Protein 6K2F (pdb70)

Organism: NCBI:txid885318

Secondary structure (DSSP, 8-state):
--EE-HHHHHHHHHHHHH---SEEEEEEETTEEEEEEEE---S-HHHHHGGGGGT-BTTB-EEEEEEEEEEETTTTEEEEEEEEE--TTS-HHHHHHHHHHTHHHHHHH-TTSEEEEEEESSGGGSHHHHHHHHHHH-/--EE-HHHHHHHHHHHHH---SEEEEEEETTEEEEEEEE---S-HHHHHGGGGGT-BTTB-EEEEEEEEEEEGGGTEEEEEEEEE--TTS-HHHHHHHHHHTTHHHHHH-TTSEEEEEEESSGGGSHHHHHHHHHHH-

Radius of gyration: 20.57 Å; Cα contacts (8 Å, |Δi|>4): 536; chains: 2; bounding box: 47×54×44 Å

InterPro domains:
  IPR002108 Actin-depolymerising factor homology domain [PF00241] (6-130)
  IPR002108 Actin-depolymerising factor homology domain [PF00241] (185-322)
  IPR002108 Actin-depolymerising factor homology domain [PS51263] (4-141)
  IPR002108 Actin-depolymerising factor homology domain [PS51263] (182-322)
  IPR002108 Actin-depolymerising factor homology domain [SM00102] (8-141)
  IPR002108 Actin-depolymerising factor homology domain [SM00102] (189-322)
  IPR028458 Twinfilin [PTHR13759] (1-337)
  IPR029006 ADF-H/Gelsolin-like domain superfamily [G3DSA:3.40.20.10] (1-143)
  IPR029006 ADF-H/Gelsolin-like domain superfamily [G3DSA:3.40.20.10] (181-331)

Nearest PDB structures (foldseek):
  6k2f-assembly1_B  TM=1.000E+00  e=8.976E-29  Entamoeba histolytica HM-1:IMSS
  2vac-assembly1_A  TM=9.321E-01  e=5.479E-14  Homo sapiens
  7ccc-assembly1_B  TM=9.276E-01  e=1.314E-12  Homo sapiens
  1m4j-assembly2_B  TM=9.183E-01  e=1.154E-12  Mus musculus
  5hvk-assembly2_D  TM=7.496E-01  e=1.398E-06  Homo sapiens

Structure (mmCIF, N/CA/C/O backbone):
data_6K2F
#
_entry.id   6K2F
#
_cell.length_a   34.710
_cell.length_b   86.544
_cell.length_c   88.060
_cell.angle_alpha   90.00
_cell.angle_beta   90.00
_cell.angle_gamma   90.00
#
_symmetry.space_group_name_H-M   'P 21 21 21'
#
loop_
_entity.id
_entity.type
_entity.pdbx_description
1 polymer 'Actin binding protein family protein'
2 water water
#
loop_
_atom_site.group_PDB
_atom_site.id
_atom_site.type_symbol
_atom_site.label_atom_id
_atom_site.label_alt_id
_atom_site.label_comp_id
_atom_site.label_asym_id
_atom_site.label_entity_id
_atom_site.label_seq_id
_atom_site.pdbx_PDB_ins_code
_atom_site.Cartn_x
_atom_site.Cartn_y
_atom_site.Cartn_z
_atom_site.occupancy
_atom_site.B_iso_or_equiv
_atom_site.auth_seq_id
_atom_site.auth_comp_id
_atom_site.auth_asym_id
_atom_site.auth_atom_id
_atom_site.pdbx_PDB_model_num
ATOM 1 N N . ALA A 1 1 ? -10.299 12.097 14.743 1.00 56.20 2 ALA A N 1
ATOM 2 C CA . ALA A 1 1 ? -9.357 12.976 15.492 1.00 49.72 2 ALA A CA 1
ATOM 3 C C . ALA A 1 1 ? -9.430 14.403 14.932 1.00 44.65 2 ALA A C 1
ATOM 4 O O . ALA A 1 1 ? -10.100 14.622 13.894 1.00 40.94 2 ALA A O 1
ATOM 6 N N . ILE A 1 2 ? -8.787 15.348 15.611 1.00 29.92 3 ILE A N 1
ATOM 7 C CA . ILE A 1 2 ? -8.676 16.756 15.145 1.00 25.62 3 ILE A CA 1
ATOM 8 C C . ILE A 1 2 ? -7.620 16.760 14.037 1.00 28.07 3 ILE A C 1
ATOM 9 O O . ILE A 1 2 ? -6.526 16.226 14.264 1.00 28.55 3 ILE A O 1
ATOM 14 N N . GLU A 1 3 ? -7.931 17.373 12.900 1.00 28.93 4 GLU A N 1
ATOM 15 C CA . GLU A 1 3 ? -6.987 17.501 11.763 1.00 22.07 4 GLU A CA 1
ATOM 16 C C . GLU A 1 3 ? -6.594 18.965 11.601 1.00 20.74 4 GLU A C 1
ATOM 17 O O . GLU A 1 3 ? -7.347 19.829 12.007 1.00 21.30 4 GLU A O 1
ATOM 23 N N . LEU A 1 4 ? -5.433 19.234 11.021 1.00 17.18 5 LEU A N 1
ATOM 24 C CA . LEU A 1 4 ? -5.074 20.617 10.621 1.00 16.81 5 LEU A CA 1
ATOM 25 C C . LEU A 1 4 ? -6.069 21.094 9.567 1.00 17.46 5 LEU A C 1
ATOM 26 O O . LEU A 1 4 ? -6.425 20.316 8.648 1.00 20.12 5 LEU A O 1
ATOM 31 N N . SER A 1 5 ? -6.464 22.358 9.657 1.00 19.48 6 SER A N 1
ATOM 32 C CA . SER A 1 5 ? -7.337 22.976 8.638 1.00 21.78 6 SER A CA 1
ATOM 33 C C . SER A 1 5 ? -6.549 23.076 7.336 1.00 20.65 6 SER A C 1
ATOM 34 O O . SER A 1 5 ? -5.326 23.196 7.374 1.00 19.52 6 SER A O 1
ATOM 37 N N . THR A 1 6 ? -7.250 23.057 6.214 1.00 21.87 7 THR A N 1
ATOM 38 C CA . THR A 1 6 ? -6.633 23.306 4.891 1.00 22.77 7 THR A CA 1
ATOM 39 C C . THR A 1 6 ? -5.917 24.660 4.912 1.00 20.91 7 THR A C 1
ATOM 40 O O . THR A 1 6 ? -4.787 24.737 4.389 1.00 21.88 7 THR A O 1
ATOM 44 N N . ASP A 1 7 ? -6.543 25.694 5.484 1.00 23.06 8 ASP A N 1
ATOM 45 C CA . ASP A 1 7 ? -5.938 27.050 5.494 1.00 25.12 8 ASP A CA 1
ATOM 46 C C . ASP A 1 7 ? -4.616 26.994 6.253 1.00 21.92 8 ASP A C 1
ATOM 47 O O . ASP A 1 7 ? -3.659 27.615 5.804 1.00 21.75 8 ASP A O 1
ATOM 52 N N . LEU A 1 8 ? -4.576 26.294 7.393 1.00 18.39 9 LEU A N 1
ATOM 53 C CA . LEU A 1 8 ? -3.337 26.214 8.210 1.00 16.28 9 LEU A CA 1
ATOM 54 C C . LEU A 1 8 ? -2.267 25.490 7.400 1.00 16.72 9 LEU A C 1
ATOM 55 O O . LEU A 1 8 ? -1.132 25.957 7.378 1.00 16.69 9 LEU A O 1
ATOM 60 N N . ILE A 1 9 ? -2.599 24.368 6.777 1.00 15.59 10 ILE A N 1
ATOM 61 C CA . ILE A 1 9 ? -1.592 23.620 5.971 1.00 17.26 10 ILE A CA 1
ATOM 62 C C . ILE A 1 9 ? -1.070 24.533 4.861 1.00 19.29 10 ILE A C 1
ATOM 63 O O . ILE A 1 9 ? 0.147 24.577 4.673 1.00 18.39 10 ILE A O 1
ATOM 68 N N . ASN A 1 10 ? -1.952 25.205 4.129 1.00 21.63 11 ASN A N 1
ATOM 69 C CA . ASN A 1 10 ? -1.551 26.111 3.019 1.00 19.31 11 ASN A CA 1
ATOM 70 C C . ASN A 1 10 ? -0.604 27.207 3.536 1.00 20.94 11 ASN A C 1
ATOM 71 O O . ASN A 1 10 ? 0.422 27.468 2.874 1.00 21.19 11 ASN A O 1
ATOM 76 N N . LYS A 1 11 ? -0.968 27.880 4.630 1.00 20.07 12 LYS A N 1
ATOM 77 C CA . LYS A 1 11 ? -0.182 29.025 5.140 1.00 18.83 12 LYS A CA 1
ATOM 78 C C . LYS A 1 11 ? 1.167 28.501 5.630 1.00 18.25 12 LYS A C 1
ATOM 79 O O . LYS A 1 11 ? 2.194 29.155 5.390 1.00 19.62 12 LYS A O 1
ATOM 85 N N . PHE A 1 12 ? 1.179 27.346 6.294 1.00 17.23 13 PHE A N 1
ATOM 86 C CA . PHE A 1 12 ? 2.428 26.700 6.746 1.00 15.22 13 PHE A CA 1
ATOM 87 C C . PHE A 1 12 ? 3.323 26.422 5.548 1.00 17.15 13 PHE A C 1
ATOM 88 O O . PHE A 1 12 ? 4.504 26.812 5.564 1.00 16.91 13 PHE A O 1
ATOM 96 N N . LYS A 1 13 ? 2.791 25.759 4.522 1.00 16.89 14 LYS A N 1
ATOM 97 C CA . LYS A 1 13 ? 3.614 25.395 3.344 1.00 19.25 14 LYS A CA 1
ATOM 98 C C . LYS A 1 13 ? 4.145 26.659 2.676 1.00 17.53 14 LYS A C 1
ATOM 99 O O . LYS A 1 13 ? 5.285 26.631 2.232 1.00 21.33 14 LYS A O 1
ATOM 105 N N . ASP A 1 14 ? 3.329 27.713 2.613 1.00 20.11 15 ASP A N 1
ATOM 106 C CA . ASP A 1 14 ? 3.736 29.007 2.020 1.00 19.50 15 ASP A CA 1
ATOM 107 C C . ASP A 1 14 ? 4.893 29.598 2.832 1.00 18.51 15 ASP A C 1
ATOM 108 O O . ASP A 1 14 ? 5.929 29.951 2.230 1.00 22.25 15 ASP A O 1
ATOM 113 N N . MET A 1 15 ? 4.752 29.683 4.152 1.00 17.01 16 MET A N 1
ATOM 114 C CA . MET A 1 15 ? 5.812 30.256 5.015 1.00 21.13 16 MET A CA 1
ATOM 115 C C . MET A 1 15 ? 7.058 29.368 4.974 1.00 18.17 16 MET A C 1
ATOM 116 O O . MET A 1 15 ? 8.184 29.909 4.915 1.00 19.37 16 MET A O 1
ATOM 121 N N . ASN A 1 16 ? 6.879 28.049 4.916 1.00 18.80 17 ASN A N 1
ATOM 122 C CA . ASN A 1 16 ? 7.990 27.071 4.856 1.00 17.45 17 ASN A CA 1
ATOM 123 C C . ASN A 1 16 ? 8.769 27.261 3.550 1.00 18.62 17 ASN A C 1
ATOM 124 O O . ASN A 1 16 ? 10.004 27.300 3.580 1.00 19.25 17 ASN A O 1
ATOM 129 N N . SER A 1 17 ? 8.081 27.349 2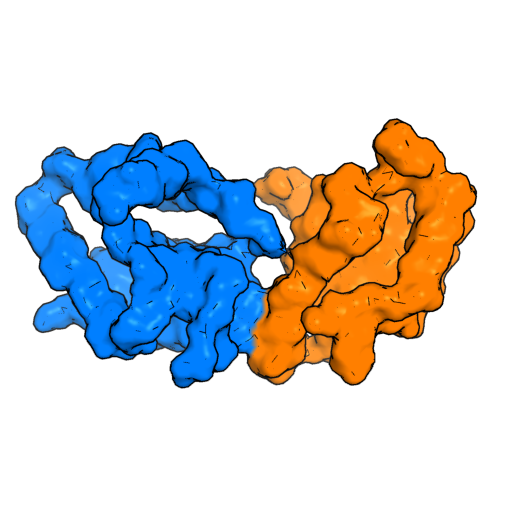.419 1.00 19.29 18 SER A N 1
ATOM 130 C CA . SER A 1 17 ? 8.734 27.403 1.093 1.00 20.89 18 SER A CA 1
ATOM 131 C C . SER A 1 17 ? 9.293 28.805 0.815 1.00 21.44 18 SER A C 1
ATOM 132 O O . SER A 1 17 ? 10.252 28.886 0.028 1.00 23.14 18 SER A O 1
ATOM 135 N N . SER A 1 18 ? 8.680 29.869 1.353 1.00 23.22 19 SER A N 1
ATOM 136 C CA . SER A 1 18 ? 9.016 31.280 1.005 1.00 20.09 19 SER A CA 1
ATOM 137 C C . SER A 1 18 ? 9.912 31.884 2.080 1.00 18.43 19 SER A C 1
ATOM 138 O O . SER A 1 18 ? 10.519 32.915 1.808 1.00 22.34 19 SER A O 1
ATOM 141 N N . GLY A 1 19 ? 9.963 31.284 3.277 1.00 21.53 20 GLY A N 1
ATOM 142 C CA . GLY A 1 19 ? 10.814 31.765 4.379 1.00 19.21 20 GLY A CA 1
ATOM 143 C C . GLY A 1 19 ? 10.421 33.149 4.868 1.00 20.17 20 GLY A C 1
ATOM 144 O O . GLY A 1 19 ? 11.233 33.762 5.565 1.00 21.74 20 GLY A O 1
ATOM 145 N N . ASN A 1 20 ? 9.200 33.623 4.565 1.00 18.70 21 ASN A N 1
ATOM 146 C CA . ASN A 1 20 ? 8.841 35.070 4.581 1.00 25.24 21 ASN A CA 1
ATOM 147 C C . ASN A 1 20 ? 7.947 35.400 5.781 1.00 26.18 21 ASN A C 1
ATOM 148 O O . ASN A 1 20 ? 7.163 36.350 5.715 1.00 28.50 21 ASN A O 1
ATOM 153 N N . GLY A 1 21 ? 8.142 34.697 6.873 1.00 16.71 22 GLY A N 1
ATOM 154 C CA . GLY A 1 21 ? 7.481 34.949 8.165 1.00 15.73 22 GLY A CA 1
ATOM 155 C C . GLY A 1 21 ? 8.174 34.106 9.201 1.00 14.70 22 GLY A C 1
ATOM 156 O O . GLY A 1 21 ? 9.003 33.259 8.805 1.00 16.56 22 GLY A O 1
ATOM 157 N N . ARG A 1 22 ? 7.825 34.274 10.468 1.00 14.16 23 ARG A N 1
ATOM 158 C CA . ARG A 1 22 ? 8.524 33.561 11.552 1.00 13.21 23 ARG A CA 1
ATOM 159 C C . ARG A 1 22 ? 7.623 32.497 12.176 1.00 11.10 23 ARG A C 1
ATOM 160 O O . ARG A 1 22 ? 8.130 31.397 12.456 1.00 13.64 23 ARG A O 1
ATOM 168 N N . PHE A 1 23 ? 6.388 32.827 12.547 1.00 11.75 24 PHE A N 1
ATOM 169 C CA . PHE A 1 23 ? 5.579 31.803 13.229 1.00 11.51 24 PHE A CA 1
ATOM 170 C C . PHE A 1 23 ? 4.090 31.962 12.964 1.00 10.82 24 PHE A C 1
ATOM 171 O O . PHE A 1 23 ? 3.613 33.018 12.582 1.00 13.03 24 PHE A O 1
ATOM 179 N N . ILE A 1 24 ? 3.416 30.850 13.204 1.00 10.80 25 ILE A N 1
ATOM 180 C CA . ILE A 1 24 ? 1.944 30.721 13.074 1.00 12.53 25 ILE A CA 1
ATOM 181 C C . ILE A 1 24 ? 1.430 30.214 14.407 1.00 11.44 25 ILE A C 1
ATOM 182 O O . ILE A 1 24 ? 1.917 29.206 14.887 1.00 13.16 25 ILE A O 1
ATOM 187 N N . GLN A 1 25 ? 0.517 30.947 15.011 1.00 12.88 26 GLN A N 1
ATOM 188 C CA . GLN A 1 25 ? -0.175 30.478 16.226 1.00 11.46 26 GLN A CA 1
ATOM 189 C C . GLN A 1 25 ? -1.428 29.773 15.750 1.00 11.93 26 GLN A C 1
ATOM 190 O O . GLN A 1 25 ? -2.085 30.312 14.817 1.00 14.81 26 GLN A O 1
ATOM 196 N N . ALA A 1 26 ? -1.721 28.611 16.317 1.00 13.07 27 ALA A N 1
ATOM 197 C CA . ALA A 1 26 ? -2.914 27.842 15.913 1.00 13.15 27 ALA A CA 1
ATOM 198 C C . ALA A 1 26 ? -3.660 27.385 17.159 1.00 12.97 27 ALA A C 1
ATOM 199 O O . ALA A 1 26 ? -3.034 27.134 18.188 1.00 13.79 27 ALA A O 1
ATOM 201 N N . THR A 1 27 ? -4.973 27.262 17.060 1.00 14.85 28 THR A N 1
ATOM 202 C CA . THR A 1 27 ? -5.806 26.715 18.149 1.00 14.48 28 THR A CA 1
ATOM 203 C C . THR A 1 27 ? -6.783 25.711 17.559 1.00 13.82 28 THR A C 1
ATOM 204 O O . THR A 1 27 ? -7.070 25.750 16.349 1.00 15.75 28 THR A O 1
ATOM 208 N N . ILE A 1 28 ? -7.320 24.863 18.422 1.00 15.08 29 ILE A N 1
ATOM 209 C CA . ILE A 1 28 ? -8.356 23.883 18.019 1.00 15.25 29 ILE A CA 1
ATOM 210 C C . ILE A 1 28 ? -9.710 24.597 18.079 1.00 18.53 29 ILE A C 1
ATOM 211 O O . ILE A 1 28 ? -10.133 25.051 19.163 1.00 21.08 29 ILE A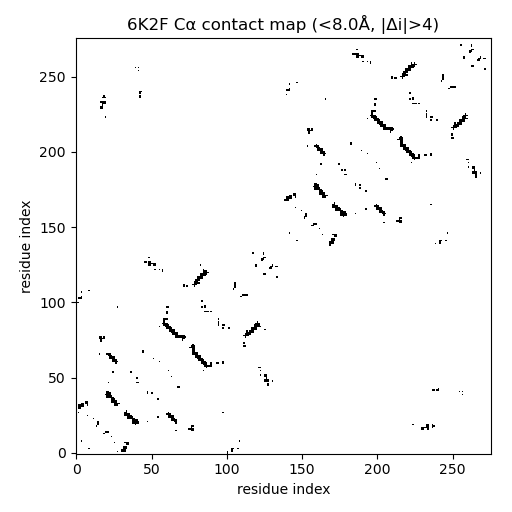 O 1
ATOM 216 N N . VAL A 1 29 ? -10.374 24.663 16.928 1.00 17.60 30 VAL A N 1
ATOM 217 C CA . VAL A 1 29 ? -11.659 25.364 16.712 1.00 20.15 30 VAL A CA 1
ATOM 218 C C . VAL A 1 29 ? -12.526 24.396 15.921 1.00 22.29 30 VAL A C 1
ATOM 219 O O . VAL A 1 29 ? -12.073 23.913 14.869 1.00 21.87 30 VAL A O 1
ATOM 223 N N . ASP A 1 30 ? -13.740 24.137 16.385 1.00 24.49 31 ASP A N 1
ATOM 224 C CA . ASP A 1 30 ? -14.664 23.238 15.660 1.00 26.15 31 ASP A CA 1
ATOM 225 C C . ASP A 1 30 ? -13.959 21.877 15.590 1.00 29.93 31 ASP A C 1
ATOM 226 O O . ASP A 1 30 ? -13.659 21.362 16.663 1.00 33.33 31 ASP A O 1
ATOM 231 N N . GLU A 1 31 ? -13.676 21.330 14.404 1.00 28.99 32 GLU A N 1
ATOM 232 C CA . GLU A 1 31 ? -13.074 19.967 14.300 1.00 41.01 32 GLU A CA 1
ATOM 233 C C . GLU A 1 31 ? -11.614 20.071 13.846 1.00 35.82 32 GLU A C 1
ATOM 234 O O . GLU A 1 31 ? -11.015 19.020 13.521 1.00 29.19 32 GLU A O 1
ATOM 240 N N . THR A 1 32 ? -11.049 21.282 13.806 1.00 24.16 33 THR A N 1
ATOM 241 C CA . THR A 1 32 ? -9.770 21.474 13.087 1.00 19.63 33 THR A CA 1
ATOM 242 C C . THR A 1 32 ? -8.813 22.310 13.924 1.00 18.80 33 THR A C 1
ATOM 243 O O . THR A 1 32 ? -9.206 22.991 14.873 1.00 17.57 33 THR A O 1
ATOM 247 N N . ILE A 1 33 ? -7.539 22.220 13.574 1.00 17.53 34 ILE A N 1
ATOM 248 C CA . ILE A 1 33 ? -6.536 23.204 14.022 1.00 14.76 34 ILE A CA 1
ATOM 249 C C . ILE A 1 33 ? -6.531 24.374 13.045 1.00 16.10 34 ILE A C 1
ATOM 250 O O . ILE A 1 33 ? -6.227 24.160 11.868 1.00 15.97 34 ILE A O 1
ATOM 255 N N . ASN A 1 34 ? -6.838 25.567 13.543 1.00 15.07 35 ASN A N 1
ATOM 256 C CA . ASN A 1 34 ? -7.038 26.784 12.731 1.00 16.03 35 ASN A CA 1
ATOM 257 C C . ASN A 1 34 ? -5.949 27.802 13.052 1.00 15.27 35 ASN A C 1
ATOM 258 O O . ASN A 1 34 ? -5.501 27.873 14.200 1.00 18.69 35 ASN A O 1
ATOM 263 N N . ILE A 1 35 ? -5.613 28.627 12.068 1.00 17.79 36 ILE A N 1
ATOM 264 C CA . ILE A 1 35 ? -4.730 29.804 12.247 1.00 14.77 36 ILE A CA 1
ATOM 265 C C . ILE A 1 35 ? -5.408 30.751 13.238 1.00 15.69 36 ILE A C 1
ATOM 266 O O . ILE A 1 35 ? -6.610 31.097 13.021 1.00 19.04 36 ILE A O 1
ATOM 271 N N . LYS A 1 36 ? -4.680 31.120 14.283 1.00 14.65 37 LYS A N 1
ATOM 272 C CA . LYS A 1 36 ? -5.097 32.170 15.242 1.00 16.89 37 LYS A CA 1
ATOM 273 C C . LYS A 1 36 ? -4.412 33.481 14.889 1.00 17.27 37 LYS A C 1
ATOM 274 O O . LYS A 1 36 ? -5.059 34.540 14.970 1.00 20.91 37 LYS A O 1
ATOM 280 N N . ALA A 1 37 ? -3.122 33.415 14.543 1.00 15.84 38 ALA A N 1
ATOM 281 C CA . ALA A 1 37 ? -2.315 34.622 14.290 1.00 18.64 38 ALA A CA 1
ATOM 282 C C . ALA A 1 37 ? -1.061 34.230 13.529 1.00 15.46 38 ALA A C 1
ATOM 283 O O . ALA A 1 37 ? -0.643 33.052 13.607 1.00 15.61 38 ALA A O 1
ATOM 285 N N . ILE A 1 38 ? -0.527 35.191 12.7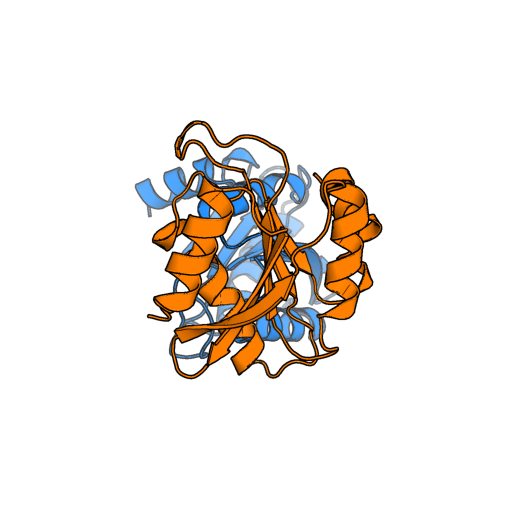95 1.00 19.55 39 ILE A N 1
ATOM 286 C CA . ILE A 1 38 ? 0.733 35.012 12.026 1.00 17.12 39 ILE A CA 1
ATOM 287 C C . ILE A 1 38 ? 1.654 36.163 12.396 1.00 16.93 39 ILE A C 1
ATOM 288 O O . ILE A 1 38 ? 1.208 37.322 12.344 1.00 21.35 39 ILE A O 1
ATOM 293 N N . GLU A 1 39 ? 2.906 35.853 12.720 1.00 14.89 40 GLU A N 1
ATOM 294 C CA . GLU A 1 39 ? 3.942 36.854 13.045 1.00 16.02 40 GLU A CA 1
ATOM 295 C C . GLU A 1 39 ? 5.018 36.819 11.958 1.00 14.01 40 GLU A C 1
ATOM 296 O O . GLU A 1 39 ? 5.653 35.753 11.770 1.00 14.47 40 GLU A O 1
ATOM 302 N N . GLN A 1 40 ? 5.215 37.961 11.298 1.00 16.42 41 GLN A N 1
ATOM 303 C CA . GLN A 1 40 ? 6.228 38.138 10.231 1.00 16.95 41 GLN A CA 1
ATOM 304 C C . GLN A 1 40 ? 7.607 37.951 10.854 1.00 15.73 41 GLN A C 1
ATOM 305 O O . GLN A 1 40 ? 8.470 37.347 10.203 1.00 16.48 41 GLN A O 1
ATOM 311 N N . GLY A 1 41 ? 7.810 38.493 12.052 1.00 16.39 42 GLY A N 1
ATOM 312 C CA . GLY A 1 41 ? 9.129 38.482 12.704 1.00 16.73 42 GLY A CA 1
ATOM 313 C C . GLY A 1 41 ? 10.178 39.168 11.841 1.00 16.19 42 GLY A C 1
ATOM 314 O O . GLY A 1 41 ? 9.850 40.100 11.066 1.00 18.00 42 GLY A O 1
ATOM 315 N N . THR A 1 42 ? 11.427 38.732 11.982 1.00 17.11 43 THR A N 1
ATOM 316 C CA . THR A 1 42 ? 12.624 39.393 11.430 1.00 17.24 43 THR A CA 1
ATOM 317 C C . THR A 1 42 ? 13.606 38.311 10.962 1.00 16.00 43 THR A C 1
ATOM 318 O O . THR A 1 42 ? 13.275 37.115 11.013 1.00 17.15 43 THR A O 1
ATOM 322 N N . SER A 1 43 ? 14.795 38.714 10.576 1.00 18.73 44 SER A N 1
ATOM 323 C CA . SER A 1 43 ? 15.875 37.775 10.216 1.00 22.14 44 SER A CA 1
ATOM 324 C C . SER A 1 43 ? 16.600 37.296 11.488 1.00 25.16 44 SER A C 1
ATOM 325 O O . SER A 1 43 ? 17.574 36.543 11.328 1.00 25.63 44 SER A O 1
ATOM 328 N N . ASP A 1 44 ? 16.217 37.775 12.683 1.00 19.48 45 ASP A N 1
ATOM 329 C CA . ASP A 1 44 ? 16.896 37.463 13.979 1.00 19.63 45 ASP A CA 1
ATOM 330 C C . ASP A 1 44 ? 16.068 36.443 14.762 1.00 19.20 45 ASP A C 1
ATOM 331 O O . ASP A 1 44 ? 15.107 36.823 15.444 1.00 20.20 45 ASP A O 1
ATOM 336 N N . PHE A 1 45 ? 16.426 35.169 14.639 1.00 20.04 46 PHE A N 1
ATOM 337 C CA . PHE A 1 45 ? 15.725 34.035 15.287 1.00 16.15 46 PHE A CA 1
ATOM 338 C C . PHE A 1 45 ? 15.667 34.267 16.798 1.00 20.42 46 PHE A C 1
ATOM 339 O O . PHE A 1 45 ? 14.613 34.101 17.416 1.00 18.60 46 PHE A O 1
ATOM 347 N N . ASP A 1 46 ? 16.803 34.645 17.381 1.00 21.43 47 ASP A N 1
ATOM 348 C CA . ASP A 1 46 ? 16.922 34.778 18.855 1.00 22.57 47 ASP A CA 1
ATOM 349 C C . ASP A 1 46 ? 15.941 35.841 19.363 1.00 18.87 47 ASP A C 1
ATOM 350 O O . ASP A 1 46 ? 15.183 35.551 20.309 1.00 24.66 47 ASP A O 1
ATOM 355 N N . ALA A 1 47 ? 15.949 37.030 18.753 1.00 20.40 48 ALA A N 1
ATOM 356 C CA . ALA A 1 47 ? 15.038 38.140 19.105 1.00 19.73 48 ALA A CA 1
ATOM 357 C C . ALA A 1 47 ? 13.594 37.677 18.914 1.00 17.58 48 ALA A C 1
ATOM 358 O O . ALA A 1 47 ? 12.737 37.944 19.772 1.00 20.83 48 ALA A O 1
ATOM 360 N N . ASP A 1 48 ? 13.325 36.970 17.821 1.00 17.85 49 ASP A N 1
ATOM 361 C CA . ASP A 1 48 ? 11.933 36.625 17.469 1.00 17.28 49 ASP A CA 1
ATOM 362 C C . ASP A 1 48 ? 11.349 35.640 18.492 1.00 15.76 49 ASP A C 1
ATOM 363 O O . ASP A 1 48 ? 10.111 35.603 18.643 1.00 14.23 49 ASP A O 1
ATOM 368 N N . LEU A 1 49 ? 12.183 34.858 19.185 1.00 15.63 50 LEU A N 1
ATOM 369 C CA . LEU A 1 49 ? 11.643 33.899 20.179 1.00 13.69 50 LEU A CA 1
ATOM 370 C C . LEU A 1 49 ? 10.798 34.660 21.203 1.00 13.17 50 LEU A C 1
ATOM 371 O O . LEU A 1 49 ? 9.780 34.114 21.661 1.00 14.78 50 LEU A O 1
ATOM 376 N N . ASP A 1 50 ? 11.201 35.880 21.558 1.00 14.09 51 ASP A N 1
ATOM 377 C CA . ASP A 1 50 ? 10.489 36.642 22.609 1.00 15.73 51 ASP A CA 1
ATOM 378 C C . ASP A 1 50 ? 9.128 37.127 22.085 1.00 16.79 51 ASP A C 1
ATOM 379 O O . ASP A 1 50 ? 8.239 37.426 22.932 1.00 17.91 51 ASP A O 1
ATOM 384 N N . LEU A 1 51 ? 8.932 37.224 20.768 1.00 16.16 52 LEU A N 1
ATOM 385 C CA . LEU A 1 51 ? 7.623 37.694 20.215 1.00 16.74 52 LEU A CA 1
ATOM 386 C C . LEU A 1 51 ? 6.501 36.726 20.588 1.00 15.18 52 LEU A C 1
ATOM 387 O O . LEU A 1 51 ? 5.347 37.167 20.682 1.00 16.07 52 LEU A O 1
ATOM 392 N N . VAL A 1 52 ? 6.811 35.455 20.810 1.00 14.44 53 VAL A N 1
ATOM 393 C CA . VAL A 1 52 ? 5.794 34.436 21.177 1.00 13.46 53 VAL A CA 1
ATOM 394 C C . VAL A 1 52 ? 5.029 34.907 22.414 1.00 16.69 53 VAL A C 1
ATOM 395 O O . VAL A 1 52 ? 3.799 34.664 22.496 1.00 17.21 53 VAL A O 1
ATOM 399 N N . LEU A 1 53 ? 5.722 35.538 23.357 1.00 16.99 54 LEU A N 1
ATOM 400 C CA . LEU A 1 53 ? 5.123 35.912 24.664 1.00 19.13 54 LEU A CA 1
ATOM 401 C C . LEU A 1 53 ? 3.960 36.892 24.472 1.00 25.13 54 LEU A C 1
ATOM 402 O O . LEU A 1 53 ? 3.105 36.977 25.396 1.00 28.08 54 LEU A O 1
ATOM 407 N N . LYS A 1 54 ? 3.948 37.640 23.367 1.00 17.88 55 LYS A N 1
ATOM 408 C CA . LYS A 1 54 ? 2.886 38.625 23.046 1.00 20.50 55 LYS A CA 1
ATOM 409 C C . LYS A 1 54 ? 1.606 37.924 22.554 1.00 18.38 55 LYS A C 1
ATOM 410 O O . LYS A 1 54 ? 0.546 38.565 22.558 1.00 21.46 55 LYS A O 1
ATOM 416 N N . TYR A 1 55 ? 1.698 36.668 22.116 1.00 16.29 56 TYR A N 1
ATOM 417 C CA . TYR A 1 55 ? 0.584 35.936 21.477 1.00 14.55 56 TYR A CA 1
ATOM 418 C C . TYR A 1 55 ? -0.062 34.925 22.415 1.00 14.88 56 TYR A C 1
ATOM 419 O O . TYR A 1 55 ? -1.234 34.638 22.225 1.00 16.13 56 TYR A O 1
ATOM 428 N N . LEU A 1 56 ? 0.662 34.416 23.401 1.00 15.50 57 LEU A N 1
ATOM 429 C CA . LEU A 1 56 ? 0.049 33.453 24.343 1.00 16.19 57 LEU A CA 1
ATOM 430 C C . LEU A 1 56 ? -1.021 34.157 25.174 1.00 15.34 57 LEU A C 1
ATOM 431 O O . LEU A 1 56 ? -0.904 35.367 25.489 1.00 17.62 57 LEU A O 1
ATOM 436 N N . VAL A 1 57 ? -2.077 33.430 25.495 1.00 15.13 58 VAL A N 1
ATOM 437 C CA . VAL A 1 57 ? -3.162 33.944 26.365 1.00 14.57 58 VAL A CA 1
ATOM 438 C C . VAL A 1 57 ? -3.189 33.062 27.610 1.00 13.26 58 VAL A C 1
ATOM 439 O O . VAL A 1 57 ? -3.347 31.856 27.475 1.00 13.85 58 VAL A O 1
ATOM 443 N N . GLU A 1 58 ? -2.978 33.646 28.782 1.00 13.99 59 GLU A N 1
ATOM 444 C CA . GLU A 1 58 ? -2.805 32.828 30.011 1.00 15.09 59 GLU A CA 1
ATOM 445 C C . GLU A 1 58 ? -4.043 31.947 30.224 1.00 16.03 59 GLU A C 1
ATOM 446 O O . GLU A 1 58 ? -5.186 32.447 30.131 1.00 15.15 59 GLU A O 1
ATOM 452 N N . GLY A 1 59 ? -3.799 30.660 30.454 1.00 13.61 60 GLY A N 1
ATOM 453 C CA . GLY A 1 59 ? -4.845 29.659 30.739 1.00 16.10 60 GLY A CA 1
ATOM 454 C C . GLY A 1 59 ? -5.470 29.088 29.491 1.00 16.75 60 GLY A C 1
ATOM 455 O O . GLY A 1 59 ? -6.279 28.158 29.660 1.00 20.43 60 GLY A O 1
ATOM 456 N N . GLU A 1 60 ? -5.144 29.612 28.294 1.00 14.07 61 GLU A N 1
ATOM 457 C CA . GLU A 1 60 ? -5.731 29.150 27.002 1.00 13.91 61 GLU A CA 1
ATOM 458 C C . GLU A 1 60 ? -4.662 28.386 26.231 1.00 13.96 61 GLU A C 1
ATOM 459 O O . GLU A 1 60 ? -3.687 28.984 25.810 1.00 15.10 61 GLU A O 1
ATOM 465 N N . PRO A 1 61 ? -4.795 27.059 26.032 1.00 13.41 62 PRO A N 1
ATOM 466 C CA . PRO A 1 61 ? -3.824 26.324 25.245 1.00 11.86 62 PRO A CA 1
ATOM 467 C C . PRO A 1 61 ? -3.731 26.889 23.826 1.00 12.61 62 PRO A C 1
ATOM 468 O O . PRO A 1 61 ? -4.691 27.284 23.244 1.00 14.38 62 PRO A O 1
ATOM 472 N N . SER A 1 62 ? -2.514 26.881 23.283 1.00 12.12 63 SER A N 1
ATOM 473 C CA . SER A 1 62 ? -2.301 27.197 21.855 1.00 12.32 63 SER A CA 1
ATOM 474 C C . SER A 1 62 ? -1.029 26.536 21.381 1.00 12.71 63 SER A C 1
ATOM 475 O O . SER A 1 62 ? -0.189 26.136 22.216 1.00 11.92 63 SER A O 1
ATOM 478 N N . TYR A 1 63 ? -0.926 26.373 20.075 1.00 13.60 64 TYR A N 1
ATOM 479 C CA . TYR A 1 63 ? 0.311 25.922 19.424 1.00 11.20 64 TYR A CA 1
ATOM 480 C C . TYR A 1 63 ? 0.979 27.090 18.723 1.00 13.18 64 TYR A C 1
ATOM 481 O O . TYR A 1 63 ? 0.309 27.944 18.139 1.00 12.50 64 TYR A O 1
ATOM 490 N N . ILE A 1 64 ? 2.305 27.067 18.697 1.00 11.06 65 ILE A N 1
ATOM 491 C CA . ILE A 1 64 ? 3.096 28.006 17.855 1.00 13.23 65 ILE A CA 1
ATOM 492 C C . ILE A 1 64 ? 4.009 27.165 16.974 1.00 14.59 65 ILE A C 1
ATOM 493 O O . ILE A 1 64 ? 4.765 26.365 17.500 1.00 13.22 65 ILE A O 1
ATOM 498 N N . LEU A 1 65 ? 3.881 27.321 15.663 1.00 13.61 66 LEU A N 1
ATOM 499 C CA . LEU A 1 65 ? 4.823 26.736 14.690 1.00 12.37 66 LEU A CA 1
ATOM 500 C C . LEU A 1 65 ? 5.873 27.799 14.408 1.00 10.57 66 LEU A C 1
ATOM 501 O O . LEU A 1 65 ? 5.525 28.817 13.813 1.00 12.52 66 LEU A O 1
ATOM 506 N N . PHE A 1 66 ? 7.070 27.594 14.924 1.00 13.04 67 PHE A N 1
ATOM 507 C CA . PHE A 1 66 ? 8.120 28.630 14.960 1.00 14.55 67 PHE A CA 1
ATOM 508 C C . PHE A 1 66 ? 9.258 28.189 14.032 1.00 11.80 67 PHE A C 1
ATOM 509 O O . PHE A 1 66 ? 9.910 27.177 14.246 1.00 12.83 67 PHE A O 1
ATOM 517 N N . ARG A 1 67 ? 9.511 28.987 13.024 1.00 11.09 68 ARG A N 1
ATOM 518 C CA . ARG A 1 67 ? 10.499 28.650 11.972 1.00 12.43 68 ARG A CA 1
ATOM 519 C C . ARG A 1 67 ? 11.920 28.885 12.491 1.00 13.23 68 ARG A C 1
ATOM 520 O O . ARG A 1 67 ? 12.186 29.955 13.034 1.00 15.11 68 ARG A O 1
ATOM 528 N N . THR A 1 68 ? 12.798 27.903 12.335 1.00 13.07 69 THR A N 1
ATOM 529 C CA . THR A 1 68 ? 14.228 28.048 12.687 1.00 13.87 69 THR A CA 1
ATOM 530 C C . THR A 1 68 ? 14.975 28.672 11.513 1.00 14.40 69 THR A C 1
ATOM 531 O O . THR A 1 68 ? 14.374 28.943 10.456 1.00 17.27 69 THR A O 1
ATOM 535 N N . GLU A 1 69 ? 16.300 28.835 11.647 1.00 17.76 70 GLU A N 1
ATOM 536 C CA . GLU A 1 69 ? 17.190 29.298 10.550 1.00 18.55 70 GLU A CA 1
ATOM 537 C C . GLU A 1 69 ? 17.799 28.126 9.779 1.00 17.95 70 GLU A C 1
ATOM 538 O O . GLU A 1 69 ? 18.591 28.373 8.864 1.00 22.27 70 GLU A O 1
ATOM 544 N N . THR A 1 70 ? 17.472 26.891 10.160 1.00 19.28 71 THR A N 1
ATOM 545 C CA . THR A 1 70 ? 18.059 25.686 9.538 1.00 20.16 71 THR A CA 1
ATOM 546 C C . THR A 1 70 ? 17.168 25.285 8.363 1.00 18.48 71 THR A C 1
ATOM 547 O O . THR A 1 70 ? 15.962 25.145 8.555 1.00 18.22 71 THR A O 1
ATOM 551 N N . ARG A 1 71 ? 17.755 25.150 7.189 1.00 23.85 72 ARG A N 1
ATOM 552 C CA . ARG A 1 71 ? 16.990 24.693 6.001 1.00 22.93 72 ARG A CA 1
ATOM 553 C C . ARG A 1 71 ? 16.691 23.193 6.133 1.00 24.73 72 ARG A C 1
ATOM 554 O O . ARG A 1 71 ? 17.454 22.464 6.793 1.00 31.75 72 ARG A O 1
ATOM 562 N N . ASP A 1 72 ? 15.583 22.771 5.529 1.00 28.60 73 ASP A N 1
ATOM 563 C CA . ASP A 1 72 ? 15.141 21.358 5.411 1.00 27.79 73 ASP A CA 1
ATOM 564 C C . ASP A 1 72 ? 15.230 20.954 3.938 1.00 27.79 73 ASP A C 1
ATOM 565 O O . ASP A 1 72 ? 14.365 21.393 3.147 1.00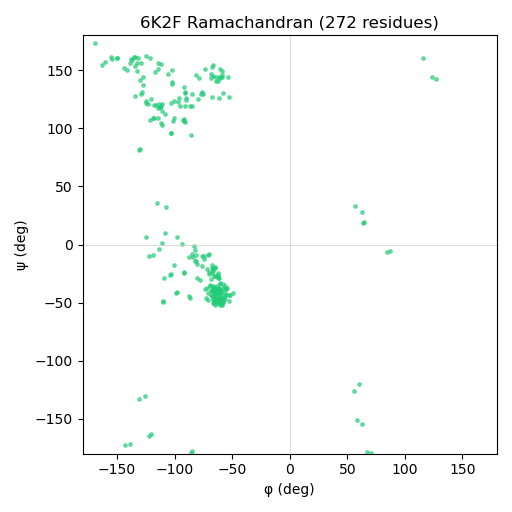 32.60 73 ASP A O 1
ATOM 570 N N . ASP A 1 73 ? 16.241 20.168 3.588 1.00 31.72 74 ASP A N 1
ATOM 571 C CA . ASP A 1 73 ? 16.484 19.765 2.173 1.00 38.76 74 ASP A CA 1
ATOM 572 C C . ASP A 1 73 ? 15.277 18.988 1.640 1.00 47.79 74 ASP A C 1
ATOM 573 O O . ASP A 1 73 ? 14.955 19.142 0.443 1.00 54.66 74 ASP A O 1
ATOM 578 N N . ILE A 1 74 ? 14.605 18.233 2.509 1.00 36.39 75 ILE A N 1
ATOM 579 C CA . ILE A 1 74 ? 13.500 17.307 2.123 1.00 35.29 75 ILE A CA 1
ATOM 580 C C . ILE A 1 74 ? 12.343 18.110 1.517 1.00 42.43 75 ILE A C 1
ATOM 581 O O . ILE A 1 74 ? 11.739 17.609 0.567 1.00 47.53 75 ILE A O 1
ATOM 586 N N . THR A 1 75 ? 12.049 19.303 2.035 1.00 27.23 76 THR A N 1
ATOM 587 C CA . THR A 1 75 ? 10.886 20.133 1.636 1.00 30.24 76 THR A CA 1
ATOM 588 C C . THR A 1 75 ? 11.357 21.418 0.951 1.00 25.63 76 THR A C 1
ATOM 589 O O . THR A 1 75 ? 10.474 22.250 0.589 1.00 30.25 76 THR A O 1
ATOM 593 N N . ASN A 1 76 ? 12.679 21.639 0.877 1.00 24.47 77 ASN A N 1
ATOM 594 C CA . ASN A 1 76 ? 13.250 22.852 0.223 1.00 24.52 77 ASN A CA 1
ATOM 595 C C . ASN A 1 76 ? 12.767 24.062 1.014 1.00 24.47 77 ASN A C 1
ATOM 596 O O . ASN A 1 76 ? 12.650 25.161 0.453 1.00 29.90 77 ASN A O 1
ATOM 601 N N . GLY A 1 77 ? 12.507 23.828 2.292 1.00 24.73 78 GLY A N 1
ATOM 602 C CA . GLY A 1 77 ? 12.018 24.850 3.219 1.00 21.90 78 GLY A CA 1
ATOM 603 C C . GLY A 1 77 ? 12.919 24.918 4.438 1.00 21.13 78 GLY A C 1
ATOM 604 O O . GLY A 1 77 ? 14.128 24.936 4.261 1.00 21.11 78 GLY A O 1
ATOM 605 N N . TYR A 1 78 ? 12.323 24.880 5.617 1.00 17.79 79 TYR A N 1
ATOM 606 C CA . TYR A 1 78 ? 13.024 25.077 6.904 1.00 15.88 79 TYR A CA 1
ATOM 607 C C . TYR A 1 78 ? 12.639 23.969 7.886 1.00 17.82 79 TYR A C 1
ATOM 608 O O . TYR A 1 78 ? 11.565 23.350 7.771 1.00 17.41 79 TYR A O 1
ATOM 617 N N . LYS A 1 79 ? 13.482 23.788 8.898 1.00 16.39 80 LYS A N 1
ATOM 618 C CA . LYS A 1 79 ? 13.128 23.081 10.150 1.00 17.91 80 LYS A CA 1
ATOM 619 C C . LYS A 1 79 ? 12.379 24.049 11.075 1.00 17.94 80 LYS A C 1
ATOM 620 O O . LYS A 1 79 ? 12.666 25.246 11.069 1.00 15.37 80 LYS A O 1
ATOM 626 N N . TRP A 1 80 ? 11.427 23.533 11.836 1.00 15.81 81 TRP A N 1
ATOM 627 C CA . TRP A 1 80 ? 10.543 24.321 12.727 1.00 14.71 81 TRP A CA 1
ATOM 628 C C . TRP A 1 80 ? 10.616 23.784 14.158 1.00 12.41 81 TRP A C 1
ATOM 629 O O . TRP A 1 80 ? 11.065 22.650 14.371 1.00 16.24 81 TRP A O 1
ATOM 640 N N . LEU A 1 81 ? 10.179 24.617 15.092 1.00 14.05 82 LEU A N 1
ATOM 641 C CA . LEU A 1 81 ? 9.835 24.195 16.463 1.00 12.82 82 LEU A CA 1
ATOM 642 C C . LEU A 1 81 ? 8.321 24.100 16.558 1.00 14.48 82 LEU A C 1
ATOM 643 O O . LEU A 1 81 ? 7.616 24.977 16.023 1.00 14.26 82 LEU A O 1
ATOM 648 N N . LEU A 1 82 ? 7.846 23.073 17.237 1.00 13.36 83 LEU A N 1
ATOM 649 C CA . LEU A 1 82 ? 6.431 23.016 17.650 1.00 14.28 83 LEU A CA 1
ATOM 650 C C . LEU A 1 82 ? 6.402 23.421 19.117 1.00 13.52 83 LEU A C 1
ATOM 651 O O . LEU A 1 82 ? 6.939 22.674 19.946 1.00 15.73 83 LEU A O 1
ATOM 656 N N . LEU A 1 83 ? 5.873 24.603 19.400 1.00 11.96 84 LEU A N 1
ATOM 657 C CA . LEU A 1 83 ? 5.720 25.087 20.789 1.00 12.23 84 LEU A CA 1
ATOM 658 C C . LEU A 1 83 ? 4.286 24.771 21.187 1.00 14.43 84 LEU A C 1
ATOM 659 O O . LEU A 1 83 ? 3.376 25.204 20.477 1.00 14.72 84 LEU A O 1
ATOM 664 N N . ALA A 1 84 ? 4.088 24.012 22.250 1.00 10.78 85 ALA A N 1
ATOM 665 C CA . ALA A 1 84 ? 2.720 23.687 22.690 1.00 12.71 85 ALA A CA 1
ATOM 666 C C . ALA A 1 84 ? 2.569 24.280 24.082 1.00 11.07 85 ALA A C 1
ATOM 667 O O . ALA A 1 84 ? 3.219 23.761 25.023 1.00 11.94 85 ALA A O 1
ATOM 669 N N . TYR A 1 85 ? 1.767 25.338 24.183 1.00 11.81 86 TYR A N 1
ATOM 670 C CA . TYR A 1 85 ? 1.447 25.994 25.470 1.00 11.54 86 TYR A CA 1
ATOM 671 C C . TYR A 1 85 ? 0.188 25.313 25.997 1.00 11.44 86 TYR A C 1
ATOM 672 O O . TYR A 1 85 ? -0.864 25.484 25.388 1.00 12.48 86 TYR A O 1
ATOM 681 N N . ILE A 1 86 ? 0.344 24.478 27.005 1.00 11.01 87 ILE A N 1
ATOM 682 C CA . ILE A 1 86 ? -0.780 23.691 27.562 1.00 14.32 87 ILE A CA 1
ATOM 683 C C . ILE A 1 86 ? -0.753 23.905 29.060 1.00 12.97 87 ILE A C 1
ATOM 684 O O . ILE A 1 86 ? -0.178 23.108 29.806 1.00 13.99 87 ILE A O 1
ATOM 689 N N . PRO A 1 87 ? -1.335 25.033 29.543 1.00 13.44 88 PRO A N 1
ATOM 690 C CA . PRO A 1 87 ? -1.274 25.373 30.959 1.00 13.72 88 PRO A CA 1
ATOM 691 C C . PRO A 1 87 ? -2.001 24.354 31.840 1.00 15.89 88 PRO A C 1
ATOM 692 O O . PRO A 1 87 ? -3.022 23.842 31.428 1.00 17.04 88 PRO A O 1
ATOM 696 N N . ASP A 1 88 ? -1.469 24.091 33.029 1.00 16.07 89 ASP A N 1
ATOM 697 C CA . ASP A 1 88 ? -1.956 23.030 33.943 1.00 16.13 89 ASP A CA 1
ATOM 698 C C . ASP A 1 88 ? -3.399 23.322 34.360 1.00 18.81 89 ASP A C 1
ATOM 699 O O . ASP A 1 88 ? -4.114 22.353 34.670 1.00 19.97 89 ASP A O 1
ATOM 704 N N . ARG A 1 89 ? -3.822 24.593 34.406 1.00 17.58 90 ARG A N 1
ATOM 705 C CA . ARG A 1 89 ? -5.172 24.908 34.949 1.00 18.01 90 ARG A CA 1
ATOM 706 C C . ARG A 1 89 ? -6.222 24.762 33.843 1.00 18.80 90 ARG A C 1
ATOM 707 O O . ARG A 1 89 ? -7.442 24.801 34.206 1.00 21.18 90 ARG A O 1
ATOM 715 N N . ALA A 1 90 ? -5.830 24.554 32.588 1.00 20.57 91 ALA A N 1
ATOM 716 C CA . ALA A 1 90 ? -6.800 24.263 31.512 1.00 19.50 91 ALA A CA 1
ATOM 717 C C . ALA A 1 90 ? -7.555 22.993 31.937 1.00 18.30 91 ALA A C 1
ATOM 718 O O . ALA A 1 90 ? -6.997 22.109 32.651 1.00 21.07 91 ALA A O 1
ATOM 720 N N . LYS A 1 91 ? -8.831 22.910 31.587 1.00 20.57 92 LYS A N 1
ATOM 721 C CA . LYS A 1 91 ? -9.657 21.753 31.989 1.00 25.04 92 LYS A CA 1
ATOM 722 C C . LYS A 1 91 ? -9.045 20.476 31.398 1.00 20.10 92 LYS A C 1
ATOM 723 O O . LYS A 1 91 ? -8.428 20.530 30.299 1.00 19.67 92 LYS A O 1
ATOM 729 N N . VAL A 1 92 ? -9.237 19.350 32.086 1.00 21.34 93 VAL A N 1
ATOM 730 C CA . VAL A 1 92 ? -8.598 18.064 31.682 1.00 27.44 93 VAL A CA 1
ATOM 731 C C . VAL A 1 92 ? -8.970 17.732 30.227 1.00 21.90 93 VAL A C 1
ATOM 732 O O . VAL A 1 92 ? -8.067 17.359 29.477 1.00 22.51 93 VAL A O 1
ATOM 736 N N . ARG A 1 93 ? -10.225 17.925 29.805 1.00 24.72 94 ARG A N 1
ATOM 737 C CA . ARG A 1 93 ? -10.638 17.621 28.395 1.00 27.10 94 ARG A CA 1
ATOM 738 C C . ARG A 1 93 ? -9.756 18.415 27.413 1.00 26.02 94 ARG A C 1
ATOM 739 O O . ARG A 1 93 ? -9.279 17.827 26.418 1.00 23.44 94 ARG A O 1
ATOM 747 N N . MET A 1 94 ? -9.535 19.705 27.667 1.00 23.01 95 MET A N 1
ATOM 748 C CA . MET A 1 94 ? -8.772 20.593 26.766 1.00 20.31 95 MET A CA 1
ATOM 749 C C . MET A 1 94 ? -7.287 20.209 26.812 1.00 20.39 95 MET A C 1
ATOM 750 O O . MET A 1 94 ? -6.651 20.188 25.762 1.00 19.66 95 MET A O 1
ATOM 755 N N . LYS A 1 95 ? -6.740 19.914 27.987 1.00 19.43 96 LYS A N 1
ATOM 756 C CA . LYS A 1 95 ? -5.310 19.545 28.078 1.00 17.89 96 LYS A CA 1
ATOM 757 C C . LYS A 1 95 ? -5.081 18.237 27.333 1.00 18.08 96 LYS A C 1
ATOM 758 O O . LYS A 1 95 ? -4.071 18.148 26.601 1.00 18.97 96 LYS A O 1
ATOM 764 N N . MET A 1 96 ? -5.998 17.280 27.465 1.00 18.60 97 MET A N 1
ATOM 765 C CA . MET A 1 96 ? -5.847 15.958 26.807 1.00 25.01 97 MET A CA 1
ATOM 766 C C . MET A 1 96 ? -5.955 16.162 25.293 1.00 21.22 97 MET A C 1
ATOM 767 O O . MET A 1 96 ? -5.129 15.599 24.556 1.00 22.86 97 MET A O 1
ATOM 772 N N . LEU A 1 97 ? -6.926 16.958 24.846 1.00 20.96 98 LEU A N 1
ATOM 773 C CA . LEU A 1 97 ? -7.113 17.224 23.400 1.00 19.72 98 LEU A CA 1
ATOM 774 C C . LEU A 1 97 ? -5.863 17.904 22.842 1.00 17.51 98 LEU A C 1
ATOM 775 O O . LEU A 1 97 ? -5.371 17.471 21.797 1.00 21.08 98 LEU A O 1
ATOM 780 N N . TYR A 1 98 ? -5.330 18.936 23.496 1.00 16.07 99 TYR A N 1
ATOM 781 C CA . TYR A 1 98 ? -4.138 19.640 22.965 1.00 14.20 99 TYR A CA 1
ATOM 782 C C . TYR A 1 98 ? -2.909 18.739 23.022 1.00 16.81 99 TYR A C 1
ATOM 783 O O . TYR A 1 98 ? -2.096 18.768 22.105 1.00 18.33 99 TYR A O 1
ATOM 792 N N . SER A 1 99 ? -2.755 17.970 24.089 1.00 17.90 100 SER A N 1
ATOM 793 C CA . SER A 1 99 ? -1.574 17.087 24.241 1.00 20.72 100 SER A CA 1
ATOM 794 C C . SER A 1 99 ? -1.606 15.995 23.164 1.00 25.48 100 SER A C 1
ATOM 795 O O . SER A 1 99 ? -0.572 15.793 22.488 1.00 22.49 100 SER A O 1
ATOM 798 N N . SER A 1 100 ? -2.741 15.319 22.980 1.00 20.12 101 SER A N 1
ATOM 799 C CA . SER A 1 100 ? -2.866 14.185 22.017 1.00 25.78 101 SER A CA 1
ATOM 800 C C . SER A 1 100 ? -2.767 14.695 20.567 1.00 27.06 101 SER A C 1
ATOM 801 O O . SER A 1 100 ? -2.296 13.936 19.696 1.00 32.94 101 SER A O 1
ATOM 804 N N . THR A 1 101 ? -3.179 15.935 20.306 1.00 19.73 102 THR A N 1
ATOM 805 C CA . THR A 1 101 ? -3.239 16.510 18.928 1.00 20.56 102 THR A CA 1
ATOM 806 C C . THR A 1 101 ? -1.855 17.033 18.505 1.00 22.76 102 THR A C 1
ATOM 807 O O . THR A 1 101 ? -1.648 17.216 17.281 1.00 22.21 102 THR A O 1
ATOM 811 N N . LYS A 1 102 ? -0.901 17.199 19.430 1.00 20.05 103 LYS A N 1
ATOM 812 C CA . LYS A 1 102 ? 0.495 17.609 19.087 1.00 18.57 103 LYS A CA 1
ATOM 813 C C . LYS A 1 102 ? 1.040 16.741 17.952 1.00 19.81 103 LYS A C 1
ATOM 814 O O . LYS A 1 102 ? 1.739 17.275 17.075 1.00 20.73 103 LYS A O 1
ATOM 820 N N . ALA A 1 103 ? 0.790 15.434 17.987 1.00 22.13 104 ALA A N 1
ATOM 821 C CA . ALA A 1 103 ? 1.403 14.459 17.053 1.00 28.47 104 ALA A CA 1
ATOM 822 C C . ALA A 1 103 ? 0.887 14.710 15.634 1.00 22.27 104 ALA A C 1
ATOM 823 O O . ALA A 1 103 ? 1.557 14.286 14.675 1.00 25.08 104 ALA A O 1
ATOM 825 N N . ARG A 1 104 ? -0.259 15.385 15.498 1.00 22.59 105 ARG A N 1
ATOM 826 C CA . ARG A 1 104 ? -0.879 15.590 14.167 1.00 19.41 105 ARG A CA 1
ATOM 827 C C . ARG A 1 104 ? 0.038 16.491 13.326 1.00 17.32 105 ARG A C 1
ATOM 828 O O . ARG A 1 104 ? -0.001 16.355 12.106 1.00 21.71 105 ARG A O 1
ATOM 836 N N . PHE A 1 105 ? 0.857 17.369 13.918 1.00 17.95 106 PHE A N 1
ATOM 837 C CA . PHE A 1 105 ? 1.707 18.299 13.127 1.00 17.28 106 PHE A CA 1
ATOM 838 C C . PHE A 1 105 ? 2.732 17.491 12.326 1.00 17.86 106 PHE A C 1
ATOM 839 O O . PHE A 1 105 ? 2.818 17.695 11.106 1.00 19.53 106 PHE A O 1
ATOM 847 N N . ARG A 1 106 ? 3.484 16.598 12.968 1.00 19.41 107 ARG A N 1
ATOM 848 C CA . ARG A 1 106 ? 4.562 15.854 12.265 1.00 22.54 107 ARG A CA 1
ATOM 849 C C . ARG A 1 106 ? 3.915 14.923 11.241 1.00 19.75 107 ARG A C 1
ATOM 850 O O . ARG A 1 106 ? 4.453 14.782 10.143 1.00 24.13 107 ARG A O 1
ATOM 858 N N . THR A 1 107 ? 2.778 14.309 11.590 1.00 23.61 108 THR A N 1
ATOM 859 C CA . THR A 1 107 ? 2.106 13.323 10.718 1.00 23.81 108 THR A CA 1
ATOM 860 C C . THR A 1 107 ? 1.597 14.042 9.461 1.00 26.11 108 THR A C 1
ATOM 861 O O . THR A 1 107 ? 1.664 13.457 8.367 1.00 28.40 108 THR A O 1
ATOM 865 N N . THR A 1 108 ? 1.145 15.282 9.599 1.00 21.29 109 THR A N 1
ATOM 866 C CA . THR A 1 108 ? 0.499 16.046 8.509 1.00 21.23 109 THR A CA 1
ATOM 867 C C . THR A 1 108 ? 1.551 16.767 7.671 1.00 22.71 109 THR A C 1
ATOM 868 O O . THR A 1 108 ? 1.443 16.732 6.414 1.00 25.34 109 THR A O 1
ATOM 872 N N . LEU A 1 109 ? 2.505 17.417 8.333 1.00 20.15 110 LEU A N 1
ATOM 873 C CA . LEU A 1 109 ? 3.431 18.344 7.642 1.00 22.10 110 LEU A CA 1
ATOM 874 C C . LEU A 1 109 ? 4.692 17.600 7.203 1.00 31.17 110 LEU A C 1
ATOM 875 O O . LEU A 1 109 ? 5.313 18.052 6.238 1.00 38.53 110 LEU A O 1
ATOM 880 N N . GLY A 1 110 ? 5.026 16.491 7.860 1.00 25.29 111 GLY A N 1
ATOM 881 C CA . GLY A 1 110 ? 6.182 15.648 7.495 1.00 30.43 111 GLY A CA 1
ATOM 882 C C . GLY A 1 110 ? 7.118 15.479 8.670 1.00 29.49 111 GLY A C 1
ATOM 883 O O . GLY A 1 110 ? 7.259 16.428 9.465 1.00 26.08 111 GLY A O 1
ATOM 884 N N . GLY A 1 111 ? 7.722 14.298 8.794 1.00 32.10 112 GLY A N 1
ATOM 885 C CA . GLY A 1 111 ? 8.607 13.941 9.919 1.00 34.22 112 GLY A CA 1
ATOM 886 C C . GLY A 1 111 ? 9.895 14.759 9.943 1.00 27.98 112 GLY A C 1
ATOM 887 O O . GLY A 1 111 ? 10.491 14.825 11.025 1.00 43.30 112 GLY A O 1
ATOM 888 N N . SER A 1 112 ? 10.307 15.363 8.820 1.00 31.67 113 SER A N 1
ATOM 889 C CA . SER A 1 112 ? 11.546 16.183 8.715 1.00 38.09 113 SER A CA 1
ATOM 890 C C . SER A 1 112 ? 11.292 17.598 9.247 1.00 31.31 113 SER A C 1
ATOM 891 O O . SER A 1 112 ? 12.256 18.336 9.474 1.00 28.21 113 SER A O 1
ATOM 894 N N . THR A 1 113 ? 10.027 17.970 9.429 1.00 23.01 114 THR A N 1
ATOM 895 C CA . THR A 1 113 ? 9.619 19.377 9.618 1.00 22.29 114 THR A CA 1
ATOM 896 C C . THR A 1 113 ? 10.170 19.908 10.940 1.00 18.57 114 THR A C 1
ATOM 897 O O . THR A 1 113 ? 10.633 21.069 10.959 1.00 20.73 114 THR A O 1
ATOM 901 N N . P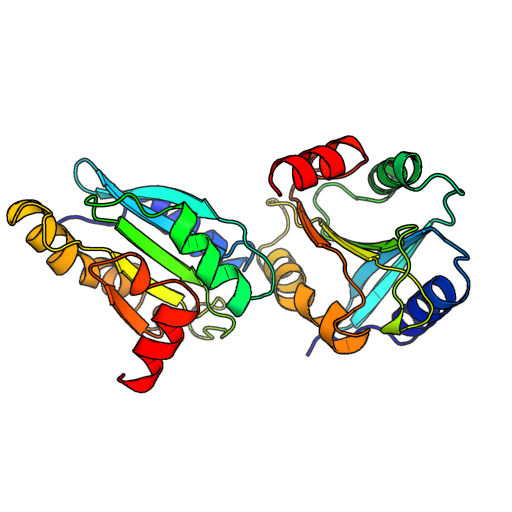HE A 1 114 ? 10.008 19.157 12.025 1.00 18.59 115 PHE A N 1
ATOM 902 C CA . PHE A 1 114 ? 10.204 19.693 13.398 1.00 18.72 115 PHE A CA 1
ATOM 903 C C . PHE A 1 114 ? 11.541 19.235 13.961 1.00 21.06 115 PHE A C 1
ATOM 904 O O . PHE A 1 114 ? 11.825 18.039 14.070 1.00 29.16 115 PHE A O 1
ATOM 912 N N . LEU A 1 115 ? 12.353 20.220 14.303 1.00 17.90 116 LEU A N 1
ATOM 913 C CA . LEU A 1 115 ? 13.653 19.994 14.973 1.00 19.87 116 LEU A CA 1
ATOM 914 C C . LEU A 1 115 ? 13.347 19.575 16.412 1.00 18.50 116 LEU A C 1
ATOM 915 O O . LEU A 1 115 ? 13.916 18.572 16.890 1.00 20.74 116 LEU A O 1
ATOM 920 N N . TYR A 1 116 ? 12.434 20.301 17.064 1.00 15.90 117 TYR A N 1
ATOM 921 C CA . TYR A 1 116 ? 12.016 20.008 18.448 1.00 16.77 117 TYR A CA 1
ATOM 922 C C . TYR A 1 116 ? 10.519 20.245 18.605 1.00 17.58 117 TYR A C 1
ATOM 923 O O . TYR A 1 116 ? 9.968 21.154 17.962 1.00 14.87 117 TYR A O 1
ATOM 932 N N . GLU A 1 117 ? 9.925 19.476 19.508 1.00 16.46 118 GLU A N 1
ATOM 933 C CA . GLU A 1 117 ? 8.567 19.732 20.023 1.00 16.48 118 GLU A CA 1
ATOM 934 C C . GLU A 1 117 ? 8.756 20.121 21.483 1.00 17.13 118 GLU A C 1
ATOM 935 O O . GLU A 1 117 ? 9.271 19.274 22.248 1.00 22.98 118 GLU A O 1
ATOM 941 N N . ILE A 1 118 ? 8.343 21.318 21.856 1.00 14.61 119 ILE A N 1
ATOM 942 C CA . ILE A 1 118 ? 8.569 21.914 23.198 1.00 13.86 119 ILE A CA 1
ATOM 943 C C . ILE A 1 118 ? 7.219 22.087 23.896 1.00 16.84 119 ILE A C 1
ATOM 944 O O . ILE A 1 118 ? 6.419 22.962 23.491 1.00 16.51 119 ILE A O 1
ATOM 949 N N . HIS A 1 119 ? 6.989 21.270 24.917 1.00 17.33 120 HIS A N 1
ATOM 950 C CA . HIS A 1 119 ? 5.759 21.340 25.739 1.00 16.35 120 HIS A CA 1
ATOM 951 C C . HIS A 1 119 ? 6.024 22.298 26.898 1.00 18.09 120 HIS A C 1
ATOM 952 O O . HIS A 1 119 ? 7.031 22.118 27.590 1.00 25.12 120 HIS A O 1
ATOM 959 N N . GLY A 1 120 ? 5.205 23.326 27.071 1.00 15.78 121 GLY A N 1
ATOM 960 C CA . GLY A 1 120 ? 5.372 24.293 28.168 1.00 14.95 121 GLY A CA 1
ATOM 961 C C . GLY A 1 120 ? 4.040 24.564 28.824 1.00 15.15 121 GLY A C 1
ATOM 962 O O . GLY A 1 120 ? 3.019 24.366 28.167 1.00 14.71 121 GLY A O 1
ATOM 963 N N . THR A 1 121 ? 4.048 24.953 30.096 1.00 12.66 122 THR A N 1
ATOM 964 C CA . THR A 1 121 ? 2.784 25.163 30.860 1.00 13.30 122 THR A CA 1
ATOM 965 C C . THR A 1 121 ? 2.668 26.606 31.331 1.00 13.36 122 THR A C 1
ATOM 966 O O . THR A 1 121 ? 1.616 26.945 31.866 1.00 15.00 122 THR A O 1
ATOM 970 N N . VAL A 1 122 ? 3.724 27.400 31.188 1.00 12.20 123 VAL A N 1
ATOM 971 C CA . VAL A 1 122 ? 3.740 28.827 31.628 1.00 13.88 123 VAL A CA 1
ATOM 972 C C . VAL A 1 122 ? 4.457 29.615 30.530 1.00 13.95 123 VAL A C 1
ATOM 973 O O . VAL A 1 122 ? 5.255 29.018 29.767 1.00 13.73 123 VAL A O 1
ATOM 977 N N . PHE A 1 123 ? 4.191 30.904 30.443 1.00 15.20 124 PHE A N 1
ATOM 978 C CA . PHE A 1 123 ? 4.835 31.791 29.450 1.00 14.34 124 PHE A CA 1
ATOM 979 C C . PHE A 1 123 ? 6.357 31.706 29.554 1.00 14.29 124 PHE A C 1
ATOM 980 O O . PHE A 1 123 ? 7.056 31.736 28.509 1.00 15.45 124 PHE A O 1
ATOM 988 N N . SER A 1 124 ? 6.882 31.580 30.759 1.00 13.22 125 SER A N 1
ATOM 989 C CA . SER A 1 124 ? 8.338 31.600 31.027 1.00 14.89 125 SER A CA 1
ATOM 990 C C . SER A 1 124 ? 9.001 30.312 30.501 1.00 15.74 125 SER A C 1
ATOM 991 O O . SER A 1 124 ? 10.250 30.257 30.482 1.00 14.77 125 SER A O 1
ATOM 994 N N . ASP A 1 125 ? 8.229 29.316 30.074 1.00 13.38 126 ASP A N 1
ATOM 995 C CA . ASP A 1 125 ? 8.774 28.139 29.346 1.00 13.44 126 ASP A CA 1
ATOM 996 C C . ASP A 1 125 ? 9.142 28.478 27.905 1.00 13.76 126 ASP A C 1
ATOM 997 O O . ASP A 1 125 ? 9.773 27.619 27.228 1.00 16.75 126 ASP A O 1
ATOM 1002 N N . PHE A 1 126 ? 8.760 29.655 27.438 1.00 12.87 127 PHE A N 1
ATOM 1003 C CA . PHE A 1 126 ? 8.990 30.103 26.051 1.00 13.95 127 PHE A CA 1
ATOM 1004 C C . PHE A 1 126 ? 9.826 31.371 26.078 1.00 14.66 127 PHE A C 1
ATOM 1005 O O . PHE A 1 126 ? 10.476 31.676 27.096 1.00 16.68 127 PHE A O 1
ATOM 1013 N N . GLY A 1 127 ? 9.830 32.091 24.961 1.00 14.56 128 GLY A N 1
ATOM 1014 C CA . GLY A 1 127 ? 10.808 33.159 24.746 1.00 14.38 128 GLY A CA 1
ATOM 1015 C C . GLY A 1 127 ? 12.218 32.608 24.611 1.00 15.67 128 GLY A C 1
ATOM 1016 O O . GLY A 1 127 ? 12.442 31.383 24.645 1.00 16.00 128 GLY A O 1
ATOM 1017 N N . LYS A 1 128 ? 13.179 33.494 24.436 1.00 18.42 129 LYS A N 1
ATOM 1018 C CA . LYS A 1 128 ? 14.600 33.099 24.267 1.00 18.34 129 LYS A CA 1
ATOM 1019 C C . LYS A 1 128 ? 15.072 32.329 25.512 1.00 17.35 129 LYS A C 1
ATOM 1020 O O . LYS A 1 128 ? 15.724 31.273 25.357 1.00 21.35 129 LYS A O 1
ATOM 1026 N N . SER A 1 129 ? 14.763 32.821 26.714 1.00 19.43 130 SER A N 1
ATOM 1027 C CA . SER A 1 129 ? 15.170 32.199 27.992 1.00 20.03 130 SER A CA 1
ATOM 1028 C C . SER A 1 129 ? 14.622 30.777 28.072 1.00 17.63 130 SER A C 1
ATOM 1029 O O . SER A 1 129 ? 15.383 29.854 28.492 1.00 19.95 130 SER A O 1
ATOM 1032 N N . GLY A 1 130 ? 13.341 30.612 27.737 1.00 17.16 131 GLY A N 1
ATOM 1033 C CA . GLY A 1 130 ? 12.685 29.304 27.822 1.00 17.38 131 GLY A CA 1
ATOM 1034 C C . GLY A 1 130 ? 13.295 28.324 26.833 1.00 17.00 131 GLY A C 1
ATOM 1035 O O . GLY A 1 130 ? 13.484 27.131 27.175 1.00 18.61 131 GLY A O 1
ATOM 1036 N N . TYR A 1 131 ? 13.652 28.809 25.646 1.00 16.77 132 TYR A N 1
ATOM 1037 C CA . TYR A 1 131 ? 14.261 27.954 24.597 1.00 17.02 132 TYR A CA 1
ATOM 1038 C C . TYR A 1 131 ? 15.637 27.474 25.060 1.00 16.11 132 TYR A C 1
ATOM 1039 O O . TYR A 1 131 ? 15.979 26.284 24.899 1.00 19.49 132 TYR A O 1
ATOM 1048 N N . GLU A 1 132 ? 16.444 28.391 25.592 1.00 17.09 133 GLU A N 1
ATOM 1049 C CA . GLU A 1 132 ? 17.807 28.040 26.080 1.00 22.40 133 GLU A CA 1
ATOM 1050 C C . GLU A 1 132 ? 17.676 27.008 27.209 1.00 20.31 133 GLU A C 1
ATOM 1051 O O . GLU A 1 132 ? 18.450 26.056 27.230 1.00 21.20 133 GLU A O 1
ATOM 1057 N N . ALA A 1 133 ? 16.679 27.153 28.082 1.00 21.01 134 ALA A N 1
ATOM 1058 C CA . ALA A 1 133 ? 16.452 26.208 29.200 1.00 22.35 134 ALA A CA 1
ATOM 1059 C C . ALA A 1 133 ? 16.073 24.836 28.644 1.00 22.05 134 ALA A C 1
ATOM 1060 O O . ALA A 1 133 ? 16.568 23.828 29.168 1.00 24.31 134 ALA A O 1
ATOM 1062 N N . PHE A 1 134 ? 15.222 24.806 27.623 1.00 21.05 135 PHE A N 1
ATOM 1063 C CA . PHE A 1 134 ? 14.824 23.543 26.945 1.00 22.34 135 PHE A CA 1
ATOM 1064 C C . PHE A 1 134 ? 16.076 22.862 26.387 1.00 22.65 135 PHE A C 1
ATOM 1065 O O . PHE A 1 134 ? 16.255 21.640 26.596 1.00 23.02 135 PHE A O 1
ATOM 1073 N N . LEU A 1 135 ? 16.939 23.622 25.704 1.00 19.73 136 LEU A N 1
ATOM 1074 C CA . LEU A 1 135 ? 18.123 23.034 25.024 1.00 21.60 136 LEU A CA 1
ATOM 1075 C C . LEU A 1 135 ? 19.059 22.416 26.058 1.00 24.66 136 LEU A C 1
ATOM 1076 O O . LEU A 1 135 ? 19.671 21.376 25.768 1.00 29.66 136 LEU A O 1
ATOM 1081 N N . ARG A 1 136 ? 19.169 23.028 27.233 1.00 24.20 137 ARG A N 1
ATOM 1082 C CA . ARG A 1 136 ? 20.132 22.568 28.267 1.00 29.40 137 ARG A CA 1
ATOM 1083 C C . ARG A 1 136 ? 19.732 21.162 28.759 1.00 33.56 137 ARG A C 1
ATOM 1084 O O . ARG A 1 136 ? 20.631 20.463 29.239 1.00 38.29 137 ARG A O 1
ATOM 1092 N N . HIS A 1 137 ? 18.477 20.720 28.571 1.00 32.57 138 HIS A N 1
ATOM 1093 C CA . HIS A 1 137 ? 17.933 19.450 29.125 1.00 45.04 138 HIS A CA 1
ATOM 1094 C C . HIS A 1 137 ? 17.346 18.524 28.047 1.00 72.36 138 HIS A C 1
ATOM 1095 O O . HIS A 1 137 ? 16.763 17.476 28.428 1.00 47.19 138 HIS A O 1
ATOM 1102 N N . GLU A 1 138 ? 17.486 18.842 26.755 1.00 36.25 139 GLU A N 1
ATOM 1103 C CA . GLU A 1 138 ? 16.900 17.986 25.685 1.00 51.31 139 GLU A CA 1
ATOM 1104 C C . GLU A 1 138 ? 17.739 16.702 25.549 1.00 47.24 139 GLU A C 1
ATOM 1105 O O . GLU A 1 138 ? 18.958 16.684 25.316 1.00 46.24 139 GLU A O 1
ATOM 1111 N N . ALA B 1 1 ? 27.597 30.942 0.087 1.00 65.11 2 ALA B N 1
ATOM 1112 C CA . ALA B 1 1 ? 26.462 31.797 0.538 1.00 63.90 2 ALA B CA 1
ATOM 1113 C C . ALA B 1 1 ? 26.236 32.915 -0.484 1.00 47.96 2 ALA B C 1
ATOM 1114 O O . ALA B 1 1 ? 27.065 33.070 -1.398 1.00 51.58 2 ALA B O 1
ATOM 1116 N N . ILE B 1 2 ? 25.143 33.663 -0.350 1.00 38.16 3 ILE B N 1
ATOM 1117 C CA . ILE B 1 2 ? 24.958 34.934 -1.108 1.00 28.37 3 ILE B CA 1
ATOM 1118 C C . ILE B 1 2 ? 25.847 35.978 -0.431 1.00 32.61 3 ILE B C 1
ATOM 1119 O O . ILE B 1 2 ? 25.756 36.099 0.809 1.00 33.48 3 ILE B O 1
ATOM 1124 N N . GLU B 1 3 ? 26.671 36.686 -1.207 1.00 22.64 4 GLU B N 1
ATOM 1125 C CA . GLU B 1 3 ? 27.590 37.715 -0.674 1.00 23.13 4 GLU B CA 1
ATOM 1126 C C . GLU B 1 3 ? 27.208 39.066 -1.265 1.00 21.68 4 GLU B C 1
ATOM 1127 O O . GLU B 1 3 ? 26.743 39.135 -2.415 1.00 17.65 4 GLU B O 1
ATOM 1133 N N . LEU B 1 4 ? 27.418 40.122 -0.502 1.00 17.67 5 LEU B N 1
ATOM 1134 C CA . LEU B 1 4 ? 27.334 41.481 -1.069 1.00 14.61 5 LEU B CA 1
ATOM 1135 C C . LEU B 1 4 ? 28.436 41.664 -2.114 1.00 16.06 5 LEU B C 1
ATOM 1136 O O . LEU B 1 4 ? 29.590 41.218 -1.905 1.00 18.00 5 LEU B O 1
ATOM 1141 N N . SER B 1 5 ? 28.113 42.348 -3.210 1.00 15.26 6 SER B N 1
ATOM 1142 C CA . SER B 1 5 ? 29.118 42.708 -4.235 1.00 13.64 6 SER B CA 1
ATOM 1143 C C . SER B 1 5 ? 30.101 43.703 -3.609 1.00 13.17 6 SER B C 1
ATOM 1144 O O . SER B 1 5 ? 29.727 44.431 -2.684 1.00 13.44 6 SER B O 1
ATOM 1147 N N . THR B 1 6 ? 31.313 43.755 -4.135 1.00 15.79 7 THR B N 1
ATOM 1148 C CA . THR B 1 6 ? 32.303 44.747 -3.649 1.00 16.21 7 THR B CA 1
ATOM 1149 C C . THR B 1 6 ? 31.768 46.147 -3.939 1.00 16.93 7 THR B C 1
ATOM 1150 O O . THR B 1 6 ? 31.935 47.020 -3.092 1.00 15.00 7 THR B O 1
ATOM 1154 N N . ASP B 1 7 ? 31.121 46.369 -5.084 1.00 14.40 8 ASP B N 1
ATOM 1155 C CA . ASP B 1 7 ? 30.599 47.716 -5.411 1.00 15.98 8 ASP B CA 1
ATOM 1156 C C . ASP B 1 7 ? 29.565 48.119 -4.361 1.00 13.20 8 ASP B C 1
ATOM 1157 O O . ASP B 1 7 ? 29.547 49.283 -3.929 1.00 14.56 8 ASP B O 1
ATOM 1162 N N . LEU B 1 8 ? 28.701 47.195 -3.956 1.00 13.23 9 LEU B N 1
ATOM 1163 C CA . LEU B 1 8 ? 27.673 47.504 -2.952 1.00 12.72 9 LEU B CA 1
ATOM 1164 C C . LEU B 1 8 ? 28.332 47.840 -1.614 1.00 10.76 9 LEU B C 1
ATOM 1165 O O . LEU B 1 8 ? 27.939 48.847 -0.986 1.00 11.57 9 LEU B O 1
ATOM 1170 N N . ILE B 1 9 ? 29.305 47.035 -1.184 1.00 12.27 10 ILE B N 1
ATOM 1171 C CA . ILE B 1 9 ? 30.014 47.306 0.096 1.00 12.45 10 ILE B CA 1
ATOM 1172 C C . ILE B 1 9 ? 30.649 48.692 0.018 1.00 12.63 10 ILE B C 1
ATOM 1173 O O . ILE B 1 9 ? 30.507 49.477 0.948 1.00 13.37 10 ILE B O 1
ATOM 1178 N N . ASN B 1 10 ? 31.372 48.980 -1.059 1.00 11.76 11 ASN B N 1
ATOM 1179 C CA . ASN B 1 10 ? 32.118 50.245 -1.180 1.00 13.25 11 ASN B CA 1
ATOM 1180 C C . ASN B 1 10 ? 31.144 51.420 -1.168 1.00 12.64 11 ASN B C 1
ATOM 1181 O O . ASN B 1 10 ? 31.463 52.423 -0.519 1.00 13.74 11 ASN B O 1
ATOM 1186 N N . LYS B 1 11 ? 30.048 51.346 -1.923 1.00 12.03 12 LYS B N 1
ATOM 1187 C CA . LYS B 1 11 ? 29.084 52.471 -2.002 1.00 13.02 12 LYS B CA 1
ATOM 1188 C C . LYS B 1 11 ? 28.451 52.685 -0.633 1.00 10.85 12 LYS B C 1
ATOM 1189 O O . LYS B 1 11 ? 28.311 53.838 -0.220 1.00 11.82 12 LYS B O 1
ATOM 1195 N N . PHE B 1 12 ? 28.101 51.605 0.062 1.00 11.89 13 PHE B N 1
ATOM 1196 C CA . PHE B 1 12 ? 27.532 51.688 1.421 1.00 11.52 13 PHE B CA 1
ATOM 1197 C C . PHE B 1 12 ? 28.528 52.400 2.338 1.00 11.81 13 PHE B C 1
ATOM 1198 O O . PHE B 1 12 ? 28.148 53.350 3.059 1.00 13.29 13 PHE B O 1
ATOM 1206 N N . LYS B 1 13 ? 29.790 51.955 2.347 1.00 12.33 14 LYS B N 1
ATOM 1207 C CA . LYS B 1 13 ? 30.792 52.516 3.271 1.00 13.17 14 LYS B CA 1
ATOM 1208 C C . LYS B 1 13 ? 31.043 53.983 2.936 1.00 13.94 14 LYS B C 1
ATOM 1209 O O . LYS B 1 13 ? 31.202 54.778 3.857 1.00 14.25 14 LYS B O 1
ATOM 1215 N N . ASP B 1 14 ? 31.061 54.328 1.654 1.00 14.12 15 ASP B N 1
ATOM 1216 C CA . ASP B 1 14 ? 31.235 55.723 1.203 1.00 13.90 15 ASP B CA 1
ATOM 1217 C C . ASP B 1 14 ? 30.051 56.569 1.675 1.00 13.36 15 ASP B C 1
ATOM 1218 O O . ASP B 1 14 ? 30.288 57.639 2.271 1.00 14.15 15 ASP B O 1
ATOM 1223 N N . MET B 1 15 ? 28.819 56.105 1.488 1.00 12.39 16 MET B N 1
ATOM 1224 C CA . MET B 1 15 ? 27.639 56.866 1.939 1.00 12.56 16 MET B CA 1
ATOM 1225 C C . MET B 1 15 ? 27.633 56.954 3.470 1.00 14.56 16 MET B C 1
ATOM 1226 O O . MET B 1 15 ? 27.284 58.024 4.022 1.00 15.97 16 MET B O 1
ATOM 1231 N N . ASN B 1 16 ? 28.003 55.872 4.155 1.00 12.56 17 ASN B N 1
ATOM 1232 C CA . ASN B 1 16 ? 28.014 55.850 5.644 1.00 12.35 17 ASN B CA 1
ATOM 1233 C C . ASN B 1 16 ? 29.043 56.845 6.165 1.00 16.97 17 ASN B C 1
ATOM 1234 O O . ASN B 1 16 ? 28.805 57.531 7.163 1.00 19.10 17 ASN B O 1
ATOM 1239 N N . SER B 1 17 ? 30.215 56.908 5.553 1.00 14.54 18 SER B N 1
ATOM 1240 C CA . SER B 1 17 ? 31.311 57.767 6.057 1.00 17.65 18 SER B CA 1
ATOM 1241 C C . SER B 1 17 ? 31.130 59.228 5.637 1.00 18.25 18 SER B C 1
ATOM 1242 O O . SER B 1 17 ? 31.617 60.085 6.387 1.00 21.83 18 SER B O 1
ATOM 1245 N N . SER B 1 18 ? 30.478 59.520 4.504 1.00 17.47 19 SER B N 1
ATOM 1246 C CA . SER B 1 18 ? 30.344 60.897 3.947 1.00 19.64 19 SER B CA 1
ATOM 1247 C C . SER B 1 18 ? 28.961 61.504 4.186 1.00 22.06 19 SER B C 1
ATOM 1248 O O . SER B 1 18 ? 28.819 62.738 4.086 1.00 19.29 19 SER B O 1
ATOM 1251 N N . GLY B 1 19 ? 27.930 60.689 4.343 1.00 18.47 20 GLY B N 1
ATOM 1252 C CA . GLY B 1 19 ? 26.536 61.149 4.224 1.00 21.83 20 GLY B CA 1
ATOM 1253 C C . GLY B 1 19 ? 26.184 61.636 2.829 1.00 20.23 20 GLY B C 1
ATOM 1254 O O . GLY B 1 19 ? 25.122 62.312 2.716 1.00 23.56 20 GLY B O 1
ATOM 1255 N N . ASN B 1 20 ? 26.947 61.267 1.799 1.00 17.83 21 ASN B N 1
ATOM 1256 C CA . ASN B 1 20 ? 26.681 61.639 0.381 1.00 20.73 21 ASN B CA 1
ATOM 1257 C C . ASN B 1 20 ? 25.714 60.616 -0.213 1.00 20.52 21 ASN B C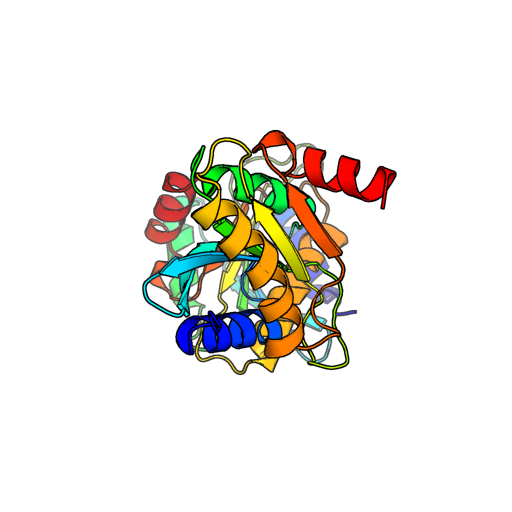 1
ATOM 1258 O O . ASN B 1 20 ? 26.168 59.549 -0.647 1.00 24.27 21 ASN B O 1
ATOM 1263 N N . GLY B 1 21 ? 24.427 60.915 -0.180 1.00 16.99 22 GLY B N 1
ATOM 1264 C CA . GLY B 1 21 ? 23.393 60.033 -0.728 1.00 16.60 22 GLY B CA 1
ATOM 1265 C C . GLY B 1 21 ? 22.472 59.529 0.352 1.00 13.63 22 GLY B C 1
ATOM 1266 O O . GLY B 1 21 ? 22.844 59.554 1.534 1.00 15.64 22 GLY B O 1
ATOM 1267 N N . ARG B 1 22 ? 21.297 59.062 -0.039 1.00 12.56 23 ARG B N 1
ATOM 1268 C CA . ARG B 1 22 ? 20.259 58.645 0.916 1.00 12.06 23 ARG B CA 1
ATOM 1269 C C . ARG B 1 22 ? 20.064 57.144 0.911 1.00 10.12 23 ARG B C 1
ATOM 1270 O O . ARG B 1 22 ? 19.932 56.565 1.996 1.00 12.15 23 ARG B O 1
ATOM 1278 N N . PHE B 1 23 ? 19.924 56.492 -0.241 1.00 10.61 24 PHE B N 1
ATOM 1279 C CA . PHE B 1 23 ? 19.696 55.038 -0.195 1.00 9.13 24 PHE B CA 1
ATOM 1280 C C . PHE B 1 23 ? 20.259 54.343 -1.421 1.00 10.54 24 PHE B C 1
ATOM 1281 O O . PHE B 1 23 ? 20.472 54.953 -2.461 1.00 10.96 24 PHE B O 1
ATOM 1289 N N . ILE B 1 24 ? 20.437 53.050 -1.223 1.00 10.05 25 ILE B N 1
ATOM 1290 C CA . ILE B 1 24 ? 20.877 52.099 -2.275 1.00 11.07 25 ILE B CA 1
ATOM 1291 C C . ILE B 1 24 ? 19.782 51.057 -2.408 1.00 11.78 25 ILE B C 1
ATOM 1292 O O . ILE B 1 24 ? 19.428 50.436 -1.415 1.00 12.19 25 ILE B O 1
ATOM 1297 N N . GLN B 1 25 ? 19.275 50.868 -3.605 1.00 11.74 26 GLN B N 1
ATOM 1298 C CA . GLN B 1 25 ? 18.399 49.728 -3.916 1.00 9.92 26 GLN B CA 1
ATOM 1299 C C . GLN B 1 25 ? 19.279 48.592 -4.405 1.00 10.71 26 GLN B C 1
ATOM 1300 O O . GLN B 1 25 ? 20.180 48.837 -5.234 1.00 12.29 26 GLN B O 1
ATOM 1306 N N . ALA B 1 26 ? 19.082 47.410 -3.843 1.00 11.18 27 ALA B N 1
ATOM 1307 C CA . ALA B 1 26 ? 19.931 46.244 -4.156 1.00 14.27 27 ALA B CA 1
ATOM 1308 C C . ALA B 1 26 ? 19.079 45.061 -4.551 1.00 12.83 27 ALA B C 1
ATOM 1309 O O . ALA B 1 26 ? 17.964 44.909 -4.038 1.00 13.36 27 ALA B O 1
ATOM 1311 N N . THR B 1 27 ? 19.584 44.280 -5.485 1.00 12.16 28 THR B N 1
ATOM 1312 C CA . THR B 1 27 ? 18.916 43.061 -5.971 1.00 14.34 28 THR B CA 1
ATOM 1313 C C . THR B 1 27 ? 19.911 41.923 -6.017 1.00 16.22 28 THR B C 1
ATOM 1314 O O . THR B 1 27 ? 21.134 42.158 -6.057 1.00 15.05 28 THR B O 1
ATOM 1318 N N . ILE B 1 28 ? 19.389 40.715 -5.956 1.00 13.99 29 ILE B N 1
ATOM 1319 C CA . ILE B 1 28 ? 20.239 39.500 -5.958 1.00 14.89 29 ILE B CA 1
ATOM 1320 C C . ILE B 1 28 ? 20.327 38.984 -7.389 1.00 20.43 29 ILE B C 1
ATOM 1321 O O . ILE B 1 28 ? 19.287 38.611 -7.966 1.00 19.77 29 ILE B O 1
ATOM 1326 N N . VAL B 1 29 ? 21.544 38.944 -7.918 1.00 21.71 30 VAL B N 1
ATOM 1327 C CA . VAL B 1 29 ? 21.872 38.517 -9.307 1.00 27.29 30 VAL B CA 1
ATOM 1328 C C . VAL B 1 29 ? 22.988 37.486 -9.195 1.00 30.41 30 VAL B C 1
ATOM 1329 O O . VAL B 1 29 ? 23.996 37.771 -8.521 1.00 26.41 30 VAL B O 1
ATOM 1333 N N . ASP B 1 30 ? 22.827 36.337 -9.842 1.00 34.55 31 ASP B N 1
ATOM 1334 C CA . ASP B 1 30 ? 23.705 35.171 -9.596 1.00 46.24 31 ASP B CA 1
ATOM 1335 C C . ASP B 1 30 ? 23.617 34.902 -8.084 1.00 44.20 31 ASP B C 1
ATOM 1336 O O . ASP B 1 30 ? 22.483 34.767 -7.573 1.00 58.40 31 ASP B O 1
ATOM 1341 N N . GLU B 1 31 ? 24.748 34.848 -7.386 1.00 36.95 32 GLU B N 1
ATOM 1342 C CA . GLU B 1 31 ? 24.778 34.655 -5.915 1.00 38.46 32 GLU B CA 1
ATOM 1343 C C . GLU B 1 31 ? 25.370 35.906 -5.278 1.00 22.39 32 GLU B C 1
ATOM 1344 O O . GLU B 1 31 ? 26.091 35.775 -4.315 1.00 23.27 32 GLU B O 1
ATOM 1350 N N . THR B 1 32 ? 25.089 37.068 -5.839 1.00 24.74 33 THR B N 1
ATOM 1351 C CA . THR B 1 32 ? 25.686 38.335 -5.367 1.00 18.24 33 THR B CA 1
ATOM 1352 C C . THR B 1 32 ? 24.583 39.363 -5.158 1.00 17.45 33 THR B C 1
ATOM 1353 O O . THR B 1 32 ? 23.639 39.391 -5.972 1.00 19.34 33 THR B O 1
ATOM 1357 N N . ILE B 1 33 ? 24.692 40.181 -4.109 1.00 13.21 34 ILE B N 1
ATOM 1358 C CA . ILE B 1 33 ? 23.777 41.330 -3.936 1.00 13.99 34 ILE B CA 1
ATOM 1359 C C . ILE B 1 33 ? 24.430 42.524 -4.627 1.00 15.61 34 ILE B C 1
ATOM 1360 O O . ILE B 1 33 ? 25.517 42.952 -4.200 1.00 14.67 34 ILE B O 1
ATOM 1365 N N . ASN B 1 34 ? 23.755 43.061 -5.630 1.00 15.63 35 ASN B N 1
ATOM 1366 C CA . ASN B 1 34 ? 24.291 44.110 -6.519 1.00 14.53 35 ASN B CA 1
ATOM 1367 C C . ASN B 1 34 ? 23.499 45.398 -6.323 1.00 13.91 35 ASN B C 1
ATOM 1368 O O . ASN B 1 34 ? 22.313 45.361 -5.945 1.00 14.77 35 ASN B O 1
ATOM 1373 N N . ILE B 1 35 ? 24.128 46.506 -6.645 1.00 13.63 36 ILE B N 1
ATOM 1374 C CA . ILE B 1 35 ? 23.427 47.802 -6.747 1.00 12.21 36 ILE B CA 1
ATOM 1375 C C . ILE B 1 35 ? 22.468 47.742 -7.939 1.00 12.52 36 ILE B C 1
ATOM 1376 O O . ILE B 1 35 ? 22.905 47.404 -9.042 1.00 15.65 36 ILE B O 1
ATOM 1381 N N . LYS B 1 36 ? 21.204 48.073 -7.683 1.00 11.76 37 LYS B N 1
ATOM 1382 C CA . LYS B 1 36 ? 20.192 48.286 -8.740 1.00 13.14 37 LYS B CA 1
ATOM 1383 C C . LYS B 1 36 ? 20.054 49.785 -9.026 1.00 12.89 37 LYS B C 1
ATOM 1384 O O . LYS B 1 36 ? 19.907 50.186 -10.188 1.00 15.48 37 LYS B O 1
ATOM 1390 N N . ALA B 1 37 ? 20.076 50.601 -7.983 1.00 12.40 38 ALA B N 1
ATOM 1391 C CA . ALA B 1 37 ? 19.876 52.053 -8.104 1.00 11.97 38 ALA B CA 1
ATOM 1392 C C . ALA B 1 37 ? 20.420 52.750 -6.870 1.00 11.11 38 ALA B C 1
ATOM 1393 O O . ALA B 1 37 ? 20.529 52.112 -5.802 1.00 11.87 38 ALA B O 1
ATOM 1395 N N . ILE B 1 38 ? 20.735 54.011 -7.053 1.00 11.63 39 ILE B N 1
ATOM 1396 C CA . ILE B 1 38 ? 21.151 54.893 -5.944 1.00 11.74 39 ILE B CA 1
ATOM 1397 C C . ILE B 1 38 ? 20.291 56.139 -5.983 1.00 12.64 39 ILE B C 1
ATOM 1398 O O . ILE B 1 38 ? 20.132 56.717 -7.070 1.00 13.48 39 ILE B O 1
ATOM 1403 N N . GLU B 1 39 ? 19.830 56.581 -4.816 1.00 11.63 40 GLU B N 1
ATOM 1404 C CA . GLU B 1 39 ? 19.085 57.843 -4.675 1.00 12.06 40 GLU B CA 1
ATOM 1405 C C . GLU B 1 39 ? 19.879 58.808 -3.803 1.00 12.67 40 GLU B C 1
ATOM 1406 O O . GLU B 1 39 ? 20.135 58.462 -2.639 1.00 12.69 40 GLU B O 1
ATOM 1412 N N . GLN B 1 40 ? 20.233 59.963 -4.357 1.00 15.69 41 GLN B N 1
ATOM 1413 C CA . GLN B 1 40 ? 21.006 61.022 -3.645 1.00 15.47 41 GLN B CA 1
ATOM 1414 C C . GLN B 1 40 ? 20.127 61.575 -2.523 1.00 14.34 41 GLN B C 1
ATOM 1415 O O . GLN B 1 40 ? 20.659 61.874 -1.435 1.00 17.29 41 GLN B O 1
ATOM 1421 N N . GLY B 1 41 ? 18.824 61.713 -2.770 1.00 16.62 42 GLY B N 1
ATOM 1422 C CA . GLY B 1 41 ? 17.915 62.268 -1.768 1.00 14.51 42 GLY B CA 1
ATOM 1423 C C . GLY B 1 41 ? 18.255 63.702 -1.421 1.00 18.45 42 GLY B C 1
ATOM 1424 O O . GLY B 1 41 ? 18.898 64.448 -2.242 1.00 17.55 42 GLY B O 1
ATOM 1425 N N . THR B 1 42 ? 17.867 64.081 -0.215 1.00 18.39 43 THR B N 1
ATOM 1426 C CA . THR B 1 42 ? 17.890 65.509 0.264 1.00 26.02 43 THR B CA 1
ATOM 1427 C C . THR B 1 42 ? 18.386 65.526 1.709 1.00 20.34 43 THR B C 1
ATOM 1428 O O . THR B 1 42 ? 18.789 64.483 2.233 1.00 19.81 43 THR B O 1
ATOM 1432 N N . SER B 1 43 ? 18.316 66.681 2.357 1.00 22.98 44 SER B N 1
ATOM 1433 C CA . SER B 1 43 ? 18.673 66.767 3.793 1.00 20.95 44 SER B CA 1
ATOM 1434 C C . SER B 1 43 ? 17.480 66.324 4.654 1.00 26.51 44 SER B C 1
ATOM 1435 O O . SER B 1 43 ? 17.669 66.283 5.873 1.00 31.47 44 SER B O 1
ATOM 1438 N N . ASP B 1 44 ? 16.314 66.031 4.052 1.00 24.06 45 ASP B N 1
ATOM 1439 C CA . ASP B 1 44 ? 15.039 65.718 4.767 1.00 21.39 45 ASP B CA 1
ATOM 1440 C C . ASP B 1 44 ? 14.811 64.207 4.726 1.00 17.98 45 ASP B C 1
ATOM 1441 O O . ASP B 1 44 ? 14.233 63.710 3.754 1.00 18.67 45 ASP B O 1
ATOM 1446 N N . PHE B 1 45 ? 15.219 63.513 5.788 1.00 19.12 46 PHE B N 1
ATOM 1447 C CA . PHE B 1 45 ? 15.075 62.053 5.973 1.00 19.40 46 PHE B CA 1
ATOM 1448 C C . PHE B 1 45 ? 13.616 61.659 5.750 1.00 14.46 46 PHE B C 1
ATOM 1449 O O . PHE B 1 45 ? 13.326 60.699 5.003 1.00 17.30 46 PHE B O 1
ATOM 1457 N N . ASP B 1 46 ? 12.704 62.386 6.389 1.00 18.62 47 ASP B N 1
ATOM 1458 C CA . ASP B 1 46 ? 11.262 62.026 6.373 1.00 19.41 47 ASP B CA 1
ATOM 1459 C C . ASP B 1 46 ? 10.725 62.042 4.948 1.00 16.87 47 ASP B C 1
ATOM 1460 O O . ASP B 1 46 ? 10.097 61.057 4.529 1.00 18.87 47 ASP B O 1
ATOM 1465 N N . ALA B 1 47 ? 10.938 63.143 4.236 1.00 18.47 48 ALA B N 1
ATOM 1466 C CA . ALA B 1 47 ? 10.494 63.321 2.840 1.00 20.47 48 ALA B CA 1
ATOM 1467 C C . ALA B 1 47 ? 11.133 62.235 1.986 1.00 17.37 48 ALA B C 1
ATOM 1468 O O . ALA B 1 47 ? 10.467 61.666 1.107 1.00 17.72 48 ALA B O 1
ATOM 1470 N N . ASP B 1 48 ? 12.407 61.936 2.231 1.00 15.51 49 ASP B N 1
ATOM 1471 C CA . ASP B 1 48 ? 13.145 61.003 1.348 1.00 11.95 49 ASP B CA 1
ATOM 1472 C C . ASP B 1 48 ? 12.570 59.592 1.463 1.00 11.36 49 ASP B C 1
ATOM 1473 O O . ASP B 1 48 ? 12.720 58.817 0.507 1.00 11.84 49 ASP B O 1
ATOM 1478 N N . LEU B 1 49 ? 11.895 59.257 2.557 1.00 14.19 50 LEU B N 1
ATOM 1479 C CA . LEU B 1 49 ? 11.280 57.910 2.680 1.00 12.01 50 LEU B CA 1
ATOM 1480 C C . LEU B 1 49 ? 10.309 57.678 1.522 1.00 12.52 50 LEU B C 1
ATOM 1481 O O . LEU B 1 49 ? 10.244 56.552 1.021 1.00 13.02 50 LEU B O 1
ATOM 1486 N N . ASP B 1 50 ? 9.629 58.719 1.050 1.00 12.12 51 ASP B N 1
ATOM 1487 C CA . ASP B 1 50 ? 8.673 58.570 -0.077 1.00 14.51 51 ASP B CA 1
ATOM 1488 C C . ASP B 1 50 ? 9.408 58.295 -1.395 1.00 14.50 51 ASP B C 1
ATOM 1489 O O . ASP B 1 50 ? 8.760 57.756 -2.311 1.00 13.53 51 ASP B O 1
ATOM 1494 N N . LEU B 1 51 ? 10.674 58.672 -1.530 1.00 13.36 52 LEU B N 1
ATOM 1495 C CA . LEU B 1 51 ? 11.418 58.417 -2.800 1.00 13.41 52 LEU B CA 1
ATOM 1496 C C . LEU B 1 51 ? 11.531 56.915 -3.066 1.00 12.63 52 LEU B C 1
ATOM 1497 O O . LEU B 1 51 ? 11.660 56.535 -4.219 1.00 12.25 52 LEU B O 1
ATOM 1502 N N . VAL B 1 52 ? 11.497 56.083 -2.042 1.00 11.90 53 VAL B N 1
ATOM 1503 C CA . VAL B 1 52 ? 11.572 54.605 -2.206 1.00 11.61 53 VAL B CA 1
ATOM 1504 C C . VAL B 1 52 ? 10.449 54.153 -3.149 1.00 10.77 53 VAL B C 1
ATOM 1505 O O . VAL B 1 52 ? 10.674 53.243 -3.963 1.00 12.07 53 VAL B O 1
ATOM 1509 N N . LEU B 1 53 ? 9.266 54.762 -3.057 1.00 11.77 54 LEU B N 1
ATOM 1510 C CA . LEU B 1 53 ? 8.092 54.342 -3.861 1.00 14.72 54 LEU B CA 1
ATOM 1511 C C . LEU B 1 53 ? 8.344 54.569 -5.353 1.00 14.99 54 LEU B C 1
ATOM 1512 O O . LEU B 1 53 ? 7.616 53.980 -6.184 1.00 16.60 54 LEU B O 1
ATOM 1517 N N . LYS B 1 54 ? 9.313 55.419 -5.701 1.00 13.46 55 LYS B N 1
ATOM 1518 C CA . LYS B 1 54 ? 9.659 55.678 -7.112 1.00 11.85 55 LYS B CA 1
ATOM 1519 C C . LYS B 1 54 ? 10.552 54.573 -7.668 1.00 13.13 55 LYS B C 1
ATOM 1520 O O . LYS B 1 54 ? 10.729 54.555 -8.897 1.00 15.63 55 LYS B O 1
ATOM 1526 N N . TYR B 1 55 ? 11.175 53.752 -6.817 1.00 12.54 56 TYR B N 1
ATOM 1527 C CA . TYR B 1 55 ? 12.158 52.736 -7.247 1.00 12.09 56 TYR B CA 1
ATOM 1528 C C . TYR B 1 55 ? 11.638 51.316 -7.118 1.00 13.04 56 TYR B C 1
ATOM 1529 O O . TYR B 1 55 ? 12.121 50.433 -7.866 1.00 13.67 56 TYR B O 1
ATOM 1538 N N . LEU B 1 56 ? 10.735 51.043 -6.192 1.00 12.75 57 LEU B N 1
ATOM 1539 C CA . LEU B 1 56 ? 10.170 49.676 -6.097 1.00 14.28 57 LEU B CA 1
ATOM 1540 C C . LEU B 1 56 ? 9.461 49.336 -7.404 1.00 17.05 57 LEU B C 1
ATOM 1541 O O . LEU B 1 56 ? 8.832 50.192 -8.032 1.00 17.58 57 LEU B O 1
ATOM 1546 N N . VAL B 1 57 ? 9.563 48.082 -7.801 1.00 17.44 58 VAL B N 1
ATOM 1547 C CA . VAL B 1 57 ? 8.892 47.577 -9.014 1.00 17.59 58 VAL B CA 1
ATOM 1548 C C . VAL B 1 57 ? 7.856 46.569 -8.545 1.00 15.23 58 VAL B C 1
ATOM 1549 O O . VAL B 1 57 ? 8.256 45.586 -7.914 1.00 14.72 58 VAL B O 1
ATOM 1553 N N . GLU B 1 58 ? 6.572 46.827 -8.788 1.00 17.74 59 GLU B N 1
ATOM 1554 C CA . GLU B 1 58 ? 5.495 45.957 -8.260 1.00 20.17 59 GLU B CA 1
ATOM 1555 C C . GLU B 1 58 ? 5.759 44.492 -8.649 1.00 20.73 59 GLU B C 1
ATOM 1556 O O . GLU B 1 58 ? 6.012 44.208 -9.825 1.00 19.58 59 GLU B O 1
ATOM 1562 N N . GLY B 1 59 ? 5.764 43.591 -7.670 1.00 18.20 60 GLY B N 1
ATOM 1563 C CA . GLY B 1 59 ? 5.922 42.146 -7.893 1.00 17.63 60 GLY B CA 1
ATOM 1564 C C . GLY B 1 59 ? 7.374 41.693 -7.950 1.00 18.97 60 GLY B C 1
ATOM 1565 O O . GLY B 1 59 ? 7.590 40.467 -7.972 1.00 22.33 60 GLY B O 1
ATOM 1566 N N . GLU B 1 60 ? 8.330 42.625 -7.917 1.00 15.05 61 GLU B N 1
ATOM 1567 C CA . GLU B 1 60 ? 9.781 42.303 -8.003 1.00 18.41 61 GLU B CA 1
ATOM 1568 C C . GLU B 1 60 ? 10.426 42.590 -6.655 1.00 13.05 61 GLU B C 1
ATOM 1569 O O . GLU B 1 60 ? 10.427 43.729 -6.215 1.00 15.40 61 GLU B O 1
ATOM 1575 N N . PRO B 1 61 ? 10.949 41.571 -5.940 1.00 13.66 62 PRO B N 1
ATOM 1576 C CA . PRO B 1 61 ? 11.596 41.813 -4.668 1.00 13.42 62 PRO B CA 1
ATOM 1577 C C . PRO B 1 61 ? 12.809 42.720 -4.849 1.00 13.81 62 PRO B C 1
ATOM 1578 O O . PRO B 1 61 ? 13.540 42.636 -5.847 1.00 15.37 62 PRO B O 1
ATOM 1582 N N . SER B 1 62 ? 13.028 43.580 -3.869 1.00 11.82 63 SER B N 1
ATOM 1583 C CA . SER B 1 62 ? 14.307 44.308 -3.766 1.00 11.50 63 SER B CA 1
ATOM 1584 C C . SER B 1 62 ? 14.553 44.717 -2.324 1.00 12.27 63 SER B C 1
ATOM 1585 O O . SER B 1 62 ? 13.640 44.712 -1.496 1.00 11.48 63 SER B O 1
ATOM 1588 N N . TYR B 1 63 ? 15.812 45.033 -2.032 1.00 11.67 64 TYR B N 1
ATOM 1589 C CA . TYR B 1 63 ? 16.195 45.669 -0.776 1.00 10.63 64 TYR B CA 1
ATOM 1590 C C . TYR B 1 63 ? 16.439 47.162 -0.974 1.00 10.69 64 TYR B C 1
ATOM 1591 O O . TYR B 1 63 ? 16.949 47.586 -2.038 1.00 11.41 64 TYR B O 1
ATOM 1600 N N . ILE B 1 64 ? 16.183 47.919 0.085 1.00 10.52 65 ILE B N 1
ATOM 1601 C CA . ILE B 1 64 ? 16.620 49.334 0.180 1.00 10.80 65 ILE B CA 1
ATOM 1602 C C . ILE B 1 64 ? 17.457 49.450 1.441 1.00 11.51 65 ILE B C 1
ATOM 1603 O O . ILE B 1 64 ? 16.959 49.137 2.516 1.00 12.70 65 ILE B O 1
ATOM 1608 N N . LEU B 1 65 ? 18.712 49.867 1.275 1.00 10.02 66 LEU B N 1
ATOM 1609 C CA . LEU B 1 65 ? 19.549 50.311 2.409 1.00 11.89 66 LEU B CA 1
ATOM 1610 C C . LEU B 1 65 ? 19.360 51.814 2.534 1.00 11.31 66 LEU B C 1
ATOM 1611 O O . LEU B 1 65 ? 19.820 52.566 1.638 1.00 10.77 66 LEU B O 1
ATOM 1616 N N . PHE B 1 66 ? 18.649 52.237 3.573 1.00 9.88 67 PHE B N 1
ATOM 1617 C CA . PHE B 1 66 ? 18.175 53.622 3.694 1.00 9.11 67 PHE B CA 1
ATOM 1618 C C . PHE B 1 66 ? 18.911 54.288 4.852 1.00 9.73 67 PHE B C 1
ATOM 1619 O O . PHE B 1 66 ? 18.785 53.853 6.009 1.00 11.50 67 PHE B O 1
ATOM 1627 N N . ARG B 1 67 ? 19.658 55.326 4.551 1.00 9.91 68 ARG B N 1
ATOM 1628 C CA . ARG B 1 67 ? 20.502 56.022 5.545 1.00 11.66 68 ARG B CA 1
ATOM 1629 C C . ARG B 1 67 ? 19.628 56.956 6.362 1.00 13.07 68 ARG B C 1
ATOM 1630 O O . ARG B 1 67 ? 18.926 57.802 5.771 1.00 14.26 68 ARG B O 1
ATOM 1638 N N . THR B 1 68 ? 19.640 56.830 7.683 1.00 13.45 69 THR B N 1
ATOM 1639 C CA . THR B 1 68 ? 18.935 57.795 8.563 1.00 11.57 69 THR B CA 1
ATOM 1640 C C . THR B 1 68 ? 19.836 58.991 8.863 1.00 13.75 69 THR B C 1
ATOM 1641 O O . THR B 1 68 ? 20.960 59.050 8.343 1.00 17.06 69 THR B O 1
ATOM 1645 N N . GLU B 1 69 ? 19.365 59.953 9.658 1.00 15.59 70 GLU B N 1
ATOM 1646 C CA . GLU B 1 69 ? 20.218 61.066 10.145 1.00 15.52 70 GLU B CA 1
ATOM 1647 C C . GLU B 1 69 ? 20.727 60.778 11.558 1.00 16.90 70 GLU B C 1
ATOM 1648 O O . GLU B 1 69 ? 21.355 61.674 12.162 1.00 19.70 70 GLU B O 1
ATOM 1654 N N . THR B 1 70 ? 20.466 59.588 12.081 1.00 15.95 71 THR B N 1
ATOM 1655 C CA . THR B 1 70 ? 20.840 59.195 13.456 1.00 17.62 71 THR B CA 1
ATOM 1656 C C . THR B 1 70 ? 22.283 58.702 13.414 1.00 16.43 71 THR B C 1
ATOM 1657 O O . THR B 1 70 ? 22.616 57.868 12.539 1.00 16.68 71 THR B O 1
ATOM 1661 N N . ARG B 1 71 ? 23.116 59.228 14.305 1.00 17.19 72 ARG B N 1
ATOM 1662 C CA . ARG B 1 71 ? 24.547 58.854 14.331 1.00 16.89 72 ARG B CA 1
ATOM 1663 C C . ARG B 1 71 ? 24.701 57.400 14.778 1.00 21.33 72 ARG B C 1
ATOM 1664 O O . ARG B 1 71 ? 23.968 56.994 15.690 1.00 20.78 72 ARG B O 1
ATOM 1672 N N . ASP B 1 72 ? 25.673 56.693 14.191 1.00 18.84 73 ASP B N 1
ATOM 1673 C CA . ASP B 1 72 ? 26.203 55.406 14.704 1.00 19.05 73 ASP B CA 1
ATOM 1674 C C . ASP B 1 72 ? 27.628 55.668 15.191 1.00 22.80 73 ASP B C 1
ATOM 1675 O O . ASP B 1 72 ? 28.540 55.798 14.350 1.00 20.95 73 ASP B O 1
ATOM 1680 N N . ASP B 1 73 ? 27.799 55.761 16.501 1.00 22.72 74 ASP B N 1
ATOM 1681 C CA . ASP B 1 73 ? 29.098 56.107 17.127 1.00 27.08 74 ASP B CA 1
ATOM 1682 C C . ASP B 1 73 ? 30.127 55.036 16.742 1.00 31.30 74 ASP B C 1
ATOM 1683 O O . ASP B 1 73 ? 31.314 55.398 16.554 1.00 26.17 74 ASP B O 1
ATOM 1688 N N . ILE B 1 74 ? 29.681 53.783 16.601 1.00 29.11 75 ILE B N 1
ATOM 1689 C CA . ILE B 1 74 ? 30.574 52.610 16.376 1.00 26.11 75 ILE B CA 1
ATOM 1690 C C . ILE B 1 74 ? 31.362 52.799 15.075 1.00 27.79 75 ILE B C 1
ATOM 1691 O O . ILE B 1 74 ? 32.541 52.417 15.060 1.00 28.41 75 ILE B O 1
ATOM 1696 N N . THR B 1 75 ? 30.745 53.357 14.034 1.00 23.22 76 THR B N 1
ATOM 1697 C CA . THR B 1 75 ? 31.343 53.503 12.681 1.00 23.10 76 THR B CA 1
ATOM 1698 C C . THR B 1 75 ? 31.626 54.974 12.346 1.00 21.01 76 THR B C 1
ATOM 1699 O O . THR B 1 75 ? 32.031 55.220 11.203 1.00 26.54 76 THR B O 1
ATOM 1703 N N . ASN B 1 76 ? 31.357 55.915 13.258 1.00 22.65 77 ASN B N 1
ATOM 1704 C CA . ASN B 1 76 ? 31.472 57.377 12.988 1.00 21.54 77 ASN B CA 1
ATOM 1705 C C . ASN B 1 76 ? 30.585 57.705 11.781 1.00 17.70 77 ASN B C 1
ATOM 1706 O O . ASN B 1 76 ? 30.956 58.571 10.925 1.00 22.99 77 ASN B O 1
ATOM 1711 N N . GLY B 1 77 ? 29.486 56.974 11.665 1.00 18.14 78 GLY B N 1
ATOM 1712 C CA . GLY B 1 77 ? 28.597 57.103 10.509 1.00 16.30 78 GLY B CA 1
ATOM 1713 C C . GLY B 1 77 ? 27.161 57.251 10.955 1.00 13.61 78 GLY B C 1
ATOM 1714 O O . GLY B 1 77 ? 26.861 58.046 11.894 1.00 15.72 78 GLY B O 1
ATOM 1715 N N . TYR B 1 78 ? 26.318 56.473 10.312 1.00 13.05 79 TYR B N 1
ATOM 1716 C CA . TYR B 1 78 ? 24.862 56.597 10.482 1.00 12.21 79 TYR B CA 1
ATOM 1717 C C . TYR B 1 78 ? 24.261 55.235 10.798 1.00 13.06 79 TYR B C 1
ATOM 1718 O O . TYR B 1 78 ? 24.801 54.187 10.424 1.00 13.75 79 TYR B O 1
ATOM 1727 N N . LYS B 1 79 ? 23.097 55.292 11.453 1.00 14.45 80 LYS B N 1
ATOM 1728 C CA . LYS B 1 79 ? 22.152 54.162 11.501 1.00 14.09 80 LYS B CA 1
ATOM 1729 C C . LYS B 1 79 ? 21.366 54.099 10.197 1.00 11.94 80 LYS B C 1
ATOM 1730 O O . LYS B 1 79 ? 21.065 55.141 9.622 1.00 13.47 80 LYS B O 1
ATOM 1736 N N . TRP B 1 80 ? 21.090 52.888 9.757 1.00 10.96 81 TRP B N 1
ATOM 1737 C CA . TRP B 1 80 ? 20.367 52.634 8.493 1.00 12.20 81 TRP B CA 1
ATOM 1738 C C . TRP B 1 80 ? 19.109 51.829 8.765 1.00 11.96 81 TRP B C 1
ATOM 1739 O O . TRP B 1 80 ? 18.994 51.191 9.827 1.00 12.51 81 TRP B O 1
ATOM 1750 N N . LEU B 1 81 ? 18.202 51.882 7.810 1.00 11.20 82 LEU B N 1
ATOM 1751 C CA . LEU B 1 81 ? 17.059 50.953 7.728 1.00 10.64 82 LEU B CA 1
ATOM 1752 C C . LEU B 1 81 ? 17.361 49.911 6.656 1.00 10.26 82 LEU B C 1
ATOM 1753 O O . LEU B 1 81 ? 17.897 50.274 5.594 1.00 12.73 82 LEU B O 1
ATOM 1758 N N . LEU B 1 82 ? 17.035 48.660 6.935 1.00 10.67 83 LEU B N 1
ATOM 1759 C CA . LEU B 1 82 ? 17.015 47.615 5.899 1.00 11.31 83 LEU B CA 1
ATOM 1760 C C . LEU B 1 82 ? 15.551 47.417 5.528 1.00 14.08 83 LEU B C 1
ATOM 1761 O O . LEU B 1 82 ? 14.786 46.884 6.360 1.00 13.33 83 LEU B O 1
ATOM 1766 N N . LEU B 1 83 ? 15.164 47.896 4.364 1.00 12.60 84 LEU B N 1
ATOM 1767 C CA . LEU B 1 83 ? 13.804 47.745 3.843 1.00 9.67 84 LEU B CA 1
ATOM 1768 C C . LEU B 1 83 ? 13.841 46.540 2.919 1.00 11.55 84 LEU B C 1
ATOM 1769 O O . LEU B 1 83 ? 14.691 46.501 2.006 1.00 14.37 84 LEU B O 1
ATOM 1774 N N . ALA B 1 84 ? 12.968 45.572 3.139 1.00 10.65 85 ALA B N 1
ATOM 1775 C CA . ALA B 1 84 ? 12.928 44.367 2.288 1.00 10.67 85 ALA B CA 1
ATOM 1776 C C . ALA B 1 84 ? 11.524 44.315 1.699 1.00 10.89 85 ALA B C 1
ATOM 1777 O O . ALA B 1 84 ? 10.590 44.053 2.447 1.00 13.29 85 ALA B O 1
ATOM 1779 N N . TYR B 1 85 ? 11.416 44.614 0.419 1.00 11.16 86 TYR B N 1
ATOM 1780 C CA . TYR B 1 85 ? 10.148 44.534 -0.342 1.00 9.97 86 TYR B CA 1
ATOM 1781 C C . TYR B 1 85 ? 10.078 43.143 -0.955 1.00 10.92 86 TYR B C 1
ATOM 1782 O O . TYR B 1 85 ? 10.885 42.842 -1.847 1.00 12.06 86 TYR B O 1
ATOM 1791 N N . ILE B 1 86 ? 9.215 42.292 -0.406 1.00 12.17 87 ILE B N 1
ATOM 1792 C CA . ILE B 1 86 ? 9.134 40.870 -0.825 1.00 13.92 87 ILE B CA 1
ATOM 1793 C C . ILE B 1 86 ? 7.662 40.582 -1.073 1.00 13.36 87 ILE B C 1
ATOM 1794 O O . ILE B 1 86 ? 6.945 40.083 -0.206 1.00 15.01 87 ILE B O 1
ATOM 1799 N N . PRO B 1 87 ? 7.159 40.969 -2.260 1.00 13.13 88 PRO B N 1
ATOM 1800 C CA . PRO B 1 87 ? 5.736 40.812 -2.561 1.00 14.17 88 PRO B CA 1
ATOM 1801 C C . PRO B 1 87 ? 5.328 39.340 -2.697 1.00 16.56 88 PRO B C 1
ATOM 1802 O O . PRO B 1 87 ? 6.074 38.520 -3.199 1.00 16.75 88 PRO B O 1
ATOM 1806 N N . ASP B 1 88 ? 4.095 39.056 -2.288 1.00 15.48 89 ASP B N 1
ATOM 1807 C CA . ASP B 1 88 ? 3.535 37.681 -2.247 1.00 20.43 89 ASP B CA 1
ATOM 1808 C C . ASP B 1 88 ? 3.493 37.059 -3.649 1.00 20.05 89 ASP B C 1
ATOM 1809 O O . ASP B 1 88 ? 3.583 35.823 -3.735 1.00 21.23 89 ASP B O 1
ATOM 1814 N N . ARG B 1 89 ? 3.361 37.853 -4.718 1.00 19.77 90 ARG B N 1
ATOM 1815 C CA . ARG B 1 89 ? 3.214 37.280 -6.091 1.00 22.68 90 ARG B CA 1
ATOM 1816 C C . ARG B 1 89 ? 4.571 36.899 -6.687 1.00 21.38 90 ARG B C 1
ATOM 1817 O O . ARG B 1 89 ? 4.586 36.230 -7.745 1.00 28.04 90 ARG B O 1
ATOM 1825 N N . ALA B 1 90 ? 5.679 37.277 -6.050 1.00 19.21 91 ALA B N 1
ATOM 1826 C CA . ALA B 1 90 ? 7.011 36.818 -6.477 1.00 20.97 91 ALA B CA 1
ATOM 1827 C C . ALA B 1 90 ? 7.024 35.289 -6.421 1.00 20.38 91 ALA B C 1
ATOM 1828 O O . ALA B 1 90 ? 6.315 34.681 -5.603 1.00 21.64 91 ALA B O 1
ATOM 1830 N N . LYS B 1 91 ? 7.801 34.670 -7.302 1.00 23.53 92 LYS B N 1
ATOM 1831 C CA . LYS B 1 91 ? 8.034 33.208 -7.266 1.00 26.10 92 LYS B CA 1
ATOM 1832 C C . LYS B 1 91 ? 8.518 32.822 -5.865 1.00 20.57 92 LYS B C 1
ATOM 1833 O O . LYS B 1 91 ? 9.325 33.585 -5.260 1.00 22.24 92 LYS B O 1
ATOM 1839 N N . VAL B 1 92 ? 8.093 31.651 -5.397 1.00 27.02 93 VAL B N 1
ATOM 1840 C CA . VAL B 1 92 ? 8.509 31.112 -4.074 1.00 25.79 93 VAL B CA 1
ATOM 1841 C C . VAL B 1 92 ? 10.043 31.123 -3.974 1.00 24.12 93 VAL B C 1
ATOM 1842 O O . VAL B 1 92 ? 10.576 31.552 -2.932 1.00 20.76 93 VAL B O 1
ATOM 1846 N N . ARG B 1 93 ? 10.758 30.714 -5.027 1.00 23.24 94 ARG B N 1
ATOM 1847 C CA . ARG B 1 93 ? 12.242 30.688 -5.049 1.00 24.95 94 ARG B CA 1
ATOM 1848 C C . ARG B 1 93 ? 12.803 32.085 -4.741 1.00 21.34 94 ARG B C 1
ATOM 1849 O O . ARG B 1 93 ? 13.785 32.208 -3.982 1.00 19.09 94 ARG B O 1
ATOM 1857 N N . MET B 1 94 ? 12.232 33.140 -5.318 1.00 18.33 95 MET B N 1
ATOM 1858 C CA . MET B 1 94 ? 12.728 34.522 -5.133 1.00 18.19 95 MET B CA 1
ATOM 1859 C C . MET B 1 94 ? 12.371 35.010 -3.725 1.00 14.43 95 MET B C 1
ATOM 1860 O O . MET B 1 94 ? 13.197 35.684 -3.093 1.00 16.94 95 MET B O 1
ATOM 1865 N N . LYS B 1 95 ? 11.192 34.667 -3.232 1.00 14.13 96 LYS B N 1
ATOM 1866 C CA . LYS B 1 95 ? 10.800 35.082 -1.856 1.00 17.24 96 LYS B CA 1
ATOM 1867 C C . LYS B 1 95 ? 11.754 34.435 -0.847 1.00 14.16 96 LYS B C 1
ATOM 1868 O O . LYS B 1 95 ? 12.217 35.142 0.085 1.00 15.46 96 LYS B O 1
ATOM 1874 N N . MET B 1 96 ? 12.105 33.172 -1.069 1.00 15.17 97 MET B N 1
ATOM 1875 C CA . MET B 1 96 ? 13.025 32.432 -0.176 1.00 19.17 97 MET B CA 1
ATOM 1876 C C . MET B 1 96 ? 14.413 33.062 -0.250 1.00 21.31 97 MET B C 1
ATOM 1877 O O . MET B 1 96 ? 15.034 33.297 0.792 1.00 18.26 97 MET B O 1
ATOM 1882 N N . LEU B 1 97 ? 14.882 33.374 -1.456 1.00 18.69 98 LEU B N 1
ATOM 1883 C CA . LEU B 1 97 ? 16.215 33.984 -1.654 1.00 19.22 98 LEU B CA 1
ATOM 1884 C C . LEU B 1 97 ? 16.282 35.318 -0.906 1.00 16.66 98 LEU B C 1
ATOM 1885 O O . LEU B 1 97 ? 17.242 35.565 -0.147 1.00 15.46 98 LEU B O 1
ATOM 1890 N N . TYR B 1 98 ? 15.287 36.183 -1.081 1.00 14.14 99 TYR B N 1
ATOM 1891 C CA . TYR B 1 98 ? 15.315 37.522 -0.467 1.00 13.01 99 TYR B CA 1
ATOM 1892 C C . TYR B 1 98 ? 15.100 37.421 1.044 1.00 14.00 99 TYR B C 1
ATOM 1893 O O . TYR B 1 98 ? 15.752 38.156 1.791 1.00 14.32 99 TYR B O 1
ATOM 1902 N N . SER B 1 99 ? 14.248 36.518 1.497 1.00 15.19 100 SER B N 1
ATOM 1903 C CA . SER B 1 99 ? 13.974 36.356 2.946 1.00 14.65 100 SER B CA 1
ATOM 1904 C C . SER B 1 99 ? 15.245 35.866 3.649 1.00 15.93 100 SER B C 1
ATOM 1905 O O . SER B 1 99 ? 15.672 36.492 4.669 1.00 17.11 100 SER B O 1
ATOM 1908 N N . SER B 1 100 ? 15.844 34.806 3.110 1.00 16.24 101 SER B N 1
ATOM 1909 C CA . SER B 1 100 ? 16.976 34.089 3.739 1.00 16.13 101 SER B CA 1
ATOM 1910 C C . SER B 1 100 ? 18.237 34.954 3.716 1.00 16.37 101 SER B C 1
ATOM 1911 O O . SER B 1 100 ? 19.125 34.750 4.556 1.00 20.29 101 SER B O 1
ATOM 1914 N N . THR B 1 101 ? 18.342 35.891 2.778 1.00 13.82 102 THR B N 1
ATOM 1915 C CA . THR B 1 101 ? 19.562 36.711 2.579 1.00 15.54 102 THR B CA 1
ATOM 1916 C C . THR B 1 101 ? 19.545 37.963 3.471 1.00 15.85 102 THR B C 1
ATOM 1917 O O . THR B 1 101 ? 20.578 38.643 3.579 1.00 15.99 102 THR B O 1
ATOM 1921 N N . LYS B 1 102 ? 18.426 38.284 4.112 1.00 14.53 103 LYS B N 1
ATOM 1922 C CA . LYS B 1 102 ? 18.314 39.555 4.893 1.00 13.79 103 LYS B CA 1
ATOM 1923 C C . LYS B 1 102 ? 19.475 39.702 5.874 1.00 14.36 103 LYS B C 1
ATOM 1924 O O . LYS B 1 102 ? 20.007 40.819 6.027 1.00 18.85 103 LYS B O 1
ATOM 1930 N N . ALA B 1 103 ? 19.831 38.626 6.574 1.00 16.52 104 ALA B N 1
ATOM 1931 C CA . ALA B 1 103 ? 20.817 38.670 7.665 1.00 17.04 104 ALA B CA 1
ATOM 1932 C C . ALA B 1 103 ? 22.214 38.979 7.112 1.00 18.36 104 ALA B C 1
ATOM 1933 O O . ALA B 1 103 ? 23.068 39.358 7.902 1.00 19.89 104 ALA B O 1
ATOM 1935 N N . ARG B 1 104 ? 22.439 38.809 5.810 1.00 17.72 105 ARG B N 1
ATOM 1936 C CA . ARG B 1 104 ? 23.808 38.966 5.233 1.00 16.99 105 ARG B CA 1
ATOM 1937 C C . ARG B 1 104 ? 24.251 40.426 5.380 1.00 16.69 105 ARG B C 1
ATOM 1938 O O . ARG B 1 104 ? 25.480 40.666 5.446 1.00 17.58 105 ARG B O 1
ATOM 1946 N N . PHE B 1 105 ? 23.328 41.387 5.426 1.00 14.72 106 PHE B N 1
ATOM 1947 C CA . PHE B 1 105 ? 23.694 42.821 5.479 1.00 14.50 106 PHE B CA 1
ATOM 1948 C C . PHE B 1 105 ? 24.381 43.114 6.819 1.00 16.49 106 PHE B C 1
ATOM 1949 O O . PHE B 1 105 ? 25.480 43.674 6.813 1.00 17.96 106 PHE B O 1
ATOM 1957 N N . ARG B 1 106 ? 23.789 42.712 7.941 1.00 18.67 107 ARG B N 1
ATOM 1958 C CA . ARG B 1 106 ? 24.384 43.042 9.265 1.00 19.29 107 ARG B CA 1
ATOM 1959 C C . ARG B 1 106 ? 25.675 42.245 9.429 1.00 21.43 107 ARG B C 1
ATOM 1960 O O . ARG B 1 106 ? 26.627 42.798 10.006 1.00 22.16 107 ARG B O 1
ATOM 1968 N N . THR B 1 107 ? 25.730 41.017 8.914 1.00 19.09 108 THR B N 1
ATOM 1969 C CA . THR B 1 107 ? 26.905 40.127 9.033 1.00 22.77 108 THR B CA 1
ATOM 1970 C C . THR B 1 107 ? 28.086 40.773 8.295 1.00 20.61 108 THR B C 1
ATOM 1971 O O . THR B 1 107 ? 29.233 40.743 8.809 1.00 22.90 108 THR B O 1
ATOM 1975 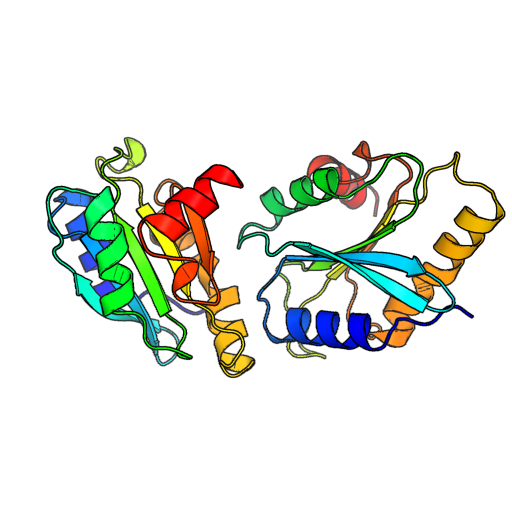N N . THR B 1 108 ? 27.815 41.377 7.140 1.00 17.78 109 THR B N 1
ATOM 1976 C CA . THR B 1 108 ? 28.876 41.908 6.249 1.00 17.96 109 THR B CA 1
ATOM 1977 C C . THR B 1 108 ? 29.236 43.337 6.648 1.00 19.17 109 THR B C 1
ATOM 1978 O O . THR B 1 108 ? 30.467 43.654 6.684 1.00 21.00 109 THR B O 1
ATOM 1982 N N . LEU B 1 109 ? 28.229 44.162 6.911 1.00 19.30 110 LEU B N 1
ATOM 1983 C CA . LEU B 1 109 ? 28.443 45.623 7.062 1.00 23.47 110 LEU B CA 1
ATOM 1984 C C . LEU B 1 109 ? 28.698 45.990 8.516 1.00 24.18 110 LEU B C 1
ATOM 1985 O O . LEU B 1 109 ? 29.398 46.988 8.725 1.00 27.19 110 LEU B O 1
ATOM 1990 N N . GLY B 1 110 ? 28.231 45.178 9.460 1.00 24.16 111 GLY B N 1
ATOM 1991 C CA . GLY B 1 110 ? 28.460 45.413 10.894 1.00 26.68 111 GLY B CA 1
ATOM 1992 C C . GLY B 1 110 ? 27.159 45.399 11.658 1.00 20.95 111 GLY B C 1
ATOM 1993 O O . GLY B 1 110 ? 26.151 45.894 11.123 1.00 21.52 111 GLY B O 1
ATOM 1994 N N . GLY B 1 111 ? 27.178 44.835 12.869 1.00 22.79 112 GLY B N 1
ATOM 1995 C CA . GLY B 1 111 ? 25.956 44.614 13.660 1.00 25.06 112 GLY B CA 1
ATOM 1996 C C . GLY B 1 111 ? 25.317 45.911 14.133 1.00 25.68 112 GLY B C 1
ATOM 1997 O O . GLY B 1 111 ? 24.148 45.869 14.488 1.00 32.47 112 GLY B O 1
ATOM 1998 N N . SER B 1 112 ? 26.070 47.023 14.171 1.00 22.99 113 SER B N 1
ATOM 1999 C CA . SER B 1 112 ? 25.581 48.338 14.660 1.00 22.54 113 SER B CA 1
ATOM 2000 C C . SER B 1 112 ? 24.842 49.072 13.540 1.00 22.71 113 SER B C 1
ATOM 2001 O O . SER B 1 112 ? 24.233 50.108 13.837 1.00 22.97 113 SER B O 1
ATOM 2004 N N . THR B 1 113 ? 24.920 48.587 12.304 1.00 19.37 114 THR B N 1
ATOM 2005 C CA . THR B 1 113 ? 24.527 49.346 11.096 1.00 17.57 114 THR B CA 1
ATOM 2006 C C . THR B 1 113 ? 23.037 49.696 11.140 1.00 15.69 114 THR B C 1
ATOM 2007 O O . THR B 1 113 ? 22.680 50.850 10.811 1.00 15.44 114 THR B O 1
ATOM 2011 N N . PHE B 1 114 ? 22.181 48.707 11.415 1.00 17.73 115 PHE B N 1
ATOM 2012 C CA . PHE B 1 114 ? 20.729 48.845 11.162 1.00 16.69 115 PHE B CA 1
ATOM 2013 C C . PHE B 1 114 ? 19.979 49.159 12.446 1.00 17.90 115 PHE B C 1
ATOM 2014 O O . PHE B 1 114 ? 20.056 48.418 13.436 1.00 23.11 115 PHE B O 1
ATOM 2022 N N . LEU B 1 115 ? 19.254 50.268 12.395 1.00 15.40 116 LEU B N 1
ATOM 2023 C CA . LEU B 1 115 ? 18.327 50.673 13.467 1.00 14.85 116 LEU B CA 1
ATOM 2024 C C . LEU B 1 115 ? 17.145 49.714 13.431 1.00 17.19 116 LEU B C 1
ATOM 2025 O O . LEU B 1 115 ? 16.782 49.160 14.488 1.00 18.24 116 LEU B O 1
ATOM 2030 N N . TYR B 1 116 ? 16.603 49.490 12.243 1.00 15.17 117 TYR B N 1
ATOM 2031 C CA . TYR B 1 116 ? 15.445 48.582 12.042 1.00 15.51 117 TYR B CA 1
ATOM 2032 C C . TYR B 1 116 ? 15.572 47.834 10.716 1.00 16.14 117 TYR B C 1
ATOM 2033 O O . TYR B 1 116 ? 16.130 48.345 9.753 1.00 13.95 117 TYR B O 1
ATOM 2042 N N . GLU B 1 117 ? 14.978 46.647 10.703 1.00 15.13 118 GLU B N 1
ATOM 2043 C CA . GLU B 1 117 ? 14.741 45.827 9.511 1.00 12.84 118 GLU B CA 1
ATOM 2044 C C . GLU B 1 117 ? 13.230 45.833 9.302 1.00 13.15 118 GLU B C 1
ATOM 2045 O O . GLU B 1 117 ? 12.499 45.495 10.262 1.00 16.01 118 GLU B O 1
ATOM 2051 N N . ILE B 1 118 ? 12.790 46.305 8.147 1.00 11.80 119 ILE B N 1
ATOM 2052 C CA . ILE B 1 118 ? 11.363 46.493 7.817 1.00 11.66 119 ILE B CA 1
ATOM 2053 C C . ILE B 1 118 ? 11.014 45.621 6.621 1.00 14.48 119 ILE B C 1
ATOM 2054 O O . ILE B 1 118 ? 11.424 45.923 5.499 1.00 13.83 119 ILE B O 1
ATOM 2059 N N . HIS B 1 119 ? 10.244 44.569 6.869 1.00 14.63 120 HIS B N 1
ATOM 2060 C CA . HIS B 1 119 ? 9.745 43.677 5.803 1.00 13.59 120 HIS B CA 1
ATOM 2061 C C . HIS B 1 119 ? 8.383 44.199 5.337 1.00 16.12 120 HIS B C 1
ATOM 2062 O O . HIS B 1 119 ? 7.515 44.482 6.185 1.00 19.98 120 HIS B O 1
ATOM 2069 N N . GLY B 1 120 ? 8.193 44.334 4.037 1.00 15.42 121 GLY B N 1
ATOM 2070 C CA . GLY B 1 120 ? 6.892 44.736 3.487 1.00 13.22 121 GLY B CA 1
ATOM 2071 C C . GLY B 1 120 ? 6.555 43.909 2.268 1.00 14.62 121 GLY B C 1
ATOM 2072 O O . GLY B 1 120 ? 7.480 43.400 1.638 1.00 14.35 121 GLY B O 1
ATOM 2073 N N . THR B 1 121 ? 5.285 43.836 1.910 1.00 12.77 122 THR B N 1
ATOM 2074 C CA . THR B 1 121 ? 4.808 43.039 0.755 1.00 13.74 122 THR B CA 1
ATOM 2075 C C . THR B 1 121 ? 4.061 43.926 -0.245 1.00 14.13 122 THR B C 1
ATOM 2076 O O . THR B 1 121 ? 3.765 43.424 -1.304 1.00 14.63 122 THR B O 1
ATOM 2080 N N . VAL B 1 122 ? 3.752 45.175 0.109 1.00 12.45 123 VAL B N 1
ATOM 2081 C CA . VAL B 1 122 ? 3.033 46.128 -0.769 1.00 13.69 123 VAL B CA 1
ATOM 2082 C C . VAL B 1 122 ? 3.724 47.486 -0.629 1.00 12.44 123 VAL B C 1
ATOM 2083 O O . VAL B 1 122 ? 4.386 47.726 0.390 1.00 13.44 123 VAL B O 1
ATOM 2087 N N . PHE B 1 123 ? 3.529 48.351 -1.606 1.00 11.98 124 PHE B N 1
ATOM 2088 C CA . PHE B 1 123 ? 4.150 49.693 -1.630 1.00 13.05 124 PHE B CA 1
ATOM 2089 C C . PHE B 1 123 ? 3.752 50.466 -0.374 1.00 13.79 124 PHE B C 1
ATOM 2090 O O . PHE B 1 123 ? 4.617 51.169 0.186 1.00 14.52 124 PHE B O 1
ATOM 2098 N N . SER B 1 124 ? 2.518 50.310 0.098 1.00 13.40 125 SER B N 1
ATOM 2099 C CA . SER B 1 124 ? 2.004 51.077 1.264 1.00 13.47 125 SER B CA 1
ATOM 2100 C C . SER B 1 124 ? 2.672 50.634 2.580 1.00 15.01 125 SER B C 1
ATOM 2101 O O . SER B 1 124 ? 2.482 51.315 3.621 1.00 15.57 125 SER B O 1
ATOM 2104 N N . ASP B 1 125 ? 3.473 49.560 2.578 1.00 12.93 126 ASP B N 1
ATOM 2105 C CA . ASP B 1 125 ? 4.315 49.213 3.755 1.00 13.73 126 ASP B CA 1
ATOM 2106 C C . ASP B 1 125 ? 5.543 50.129 3.841 1.00 14.08 126 ASP B C 1
ATOM 2107 O O . ASP B 1 125 ? 6.260 50.077 4.870 1.00 15.01 126 ASP B O 1
ATOM 2112 N N . PHE B 1 126 ? 5.789 50.925 2.797 1.00 12.40 127 PHE B N 1
ATOM 2113 C CA . PHE B 1 126 ? 6.971 51.811 2.707 1.00 13.11 127 PHE B CA 1
ATOM 2114 C C . PHE B 1 126 ? 6.506 53.249 2.529 1.00 12.11 127 PHE B C 1
ATOM 2115 O O . PHE B 1 126 ? 5.357 53.578 2.831 1.00 15.03 127 PHE B O 1
ATOM 2123 N N . GLY B 1 127 ? 7.435 54.108 2.127 1.00 12.90 128 GLY B N 1
ATOM 2124 C CA . GLY B 1 127 ? 7.204 55.548 2.195 1.00 12.87 128 GLY B CA 1
ATOM 2125 C C . GLY B 1 127 ? 7.193 56.058 3.622 1.00 11.81 128 GLY B C 1
ATOM 2126 O O . GLY B 1 127 ? 7.346 55.286 4.602 1.00 14.17 128 GLY B O 1
ATOM 2127 N N . LYS B 1 128 ? 6.976 57.354 3.783 1.00 13.70 129 LYS B N 1
ATOM 2128 C CA . LYS B 1 128 ? 6.891 57.980 5.114 1.00 15.92 129 LYS B CA 1
ATOM 2129 C C . LYS B 1 128 ? 5.725 57.354 5.897 1.00 13.63 129 LYS B C 1
ATOM 2130 O O . LYS B 1 128 ? 5.920 57.015 7.069 1.00 15.28 129 LYS B O 1
ATOM 2136 N N . SER B 1 129 ? 4.560 57.176 5.276 1.00 14.58 130 SER B N 1
ATOM 2137 C CA . SER B 1 129 ? 3.391 56.594 5.973 1.00 15.20 130 SER B CA 1
ATOM 2138 C C . SER B 1 129 ? 3.699 55.161 6.425 1.00 13.61 130 SER B C 1
ATOM 2139 O O . SER B 1 129 ? 3.282 54.806 7.533 1.00 16.94 130 SER B O 1
ATOM 2142 N N . GLY B 1 130 ? 4.409 54.376 5.632 1.00 14.53 131 GLY B N 1
ATOM 2143 C CA . GLY B 1 130 ? 4.741 52.986 5.992 1.00 14.85 131 GLY B CA 1
ATOM 2144 C C . GLY B 1 130 ? 5.727 52.967 7.138 1.00 14.88 131 GLY B C 1
ATOM 2145 O O . GLY B 1 130 ? 5.632 52.096 8.002 1.00 15.04 131 GLY B O 1
ATOM 2146 N N . TYR B 1 131 ? 6.650 53.924 7.186 1.00 12.93 132 TYR B N 1
ATOM 2147 C CA . TYR B 1 131 ? 7.624 54.006 8.299 1.00 14.19 132 TYR B CA 1
ATOM 2148 C C . TYR B 1 131 ? 6.915 54.383 9.593 1.00 15.47 132 TYR B C 1
ATOM 2149 O O . TYR B 1 131 ? 7.185 53.802 10.658 1.00 16.35 132 TYR B O 1
ATOM 2158 N N . GLU B 1 132 ? 5.997 55.349 9.528 1.00 16.66 133 GLU B N 1
ATOM 2159 C CA . GLU B 1 132 ? 5.189 55.746 10.705 1.00 18.80 133 GLU B CA 1
ATOM 2160 C C . GLU B 1 132 ? 4.381 54.530 11.194 1.00 15.93 133 GLU B C 1
ATOM 2161 O O . GLU B 1 132 ? 4.326 54.304 12.386 1.00 17.54 133 GLU B O 1
ATOM 2167 N N . ALA B 1 133 ? 3.840 53.725 10.280 1.00 17.16 134 ALA B N 1
ATOM 2168 C CA . ALA B 1 133 ? 3.047 52.527 10.629 1.00 17.74 134 ALA B CA 1
ATOM 2169 C C . ALA B 1 133 ? 3.961 51.517 11.323 1.00 16.71 134 ALA B C 1
ATOM 2170 O O . ALA B 1 133 ? 3.538 50.906 12.320 1.00 18.70 134 ALA B O 1
ATOM 2172 N N . PHE B 1 134 ? 5.162 51.344 10.802 1.00 17.16 135 PHE B N 1
ATOM 2173 C CA . PHE B 1 134 ? 6.143 50.418 11.411 1.00 19.02 135 PHE B CA 1
ATOM 2174 C C . PHE B 1 134 ? 6.470 50.886 12.831 1.00 20.36 135 PHE B C 1
ATOM 2175 O O . PHE B 1 134 ? 6.478 50.063 13.789 1.00 21.43 135 PHE B O 1
ATOM 2183 N N . LEU B 1 135 ? 6.740 52.180 13.008 1.00 18.05 136 LEU B N 1
ATOM 2184 C CA . LEU B 1 135 ? 7.160 52.718 14.328 1.00 20.44 136 LEU B CA 1
ATOM 2185 C C . LEU B 1 135 ? 6.006 52.582 15.321 1.00 22.47 136 LEU B C 1
ATOM 2186 O O . LEU B 1 135 ? 6.248 52.312 16.506 1.00 24.14 136 LEU B O 1
ATOM 2191 N N . ARG B 1 136 ? 4.775 52.768 14.857 1.00 21.69 137 ARG B N 1
ATOM 2192 C CA . ARG B 1 136 ? 3.588 52.747 15.746 1.00 24.37 137 ARG B CA 1
ATOM 2193 C C . ARG B 1 136 ? 3.405 51.322 16.268 1.00 24.62 137 ARG B C 1
ATOM 2194 O O . ARG B 1 136 ? 3.064 51.184 17.473 1.00 32.47 137 ARG B O 1
ATOM 2202 N N . HIS B 1 137 ? 3.628 50.316 15.422 1.00 27.20 138 HIS B N 1
ATOM 2203 C CA . HIS B 1 137 ? 3.609 48.875 15.803 1.00 34.77 138 HIS B CA 1
ATOM 2204 C C . HIS B 1 137 ? 4.866 48.492 16.603 1.00 51.89 138 HIS B C 1
ATOM 2205 O O . HIS B 1 137 ? 4.881 47.389 17.172 1.00 54.83 138 HIS B O 1
ATOM 2212 N N . GLU B 1 138 ? 5.880 49.358 16.628 1.00 34.57 139 GLU B N 1
ATOM 2213 C CA . GLU B 1 138 ? 7.072 49.256 17.515 1.00 40.14 139 GLU B CA 1
ATOM 2214 C C . GLU B 1 138 ? 7.943 48.097 17.022 1.00 68.56 139 GLU B C 1
ATOM 2215 O O . GLU B 1 138 ? 8.510 48.190 15.940 1.00 54.77 139 GLU B O 1
#

B-factor: mean 23.4, std 14.13, range [6.81, 134.97]

Solvent-accessible surface area: 13291 Å² total; per-residue (Å²): 117,23,88,10,17,112,88,0,44,81,76,6,106,54,14,12,31,0,5,18,1,0,0,0,4,0,19,26,64,136,135,36,0,42,51,110,25,86,28,62,10,48,14,55,30,65,54,2,4,67,38,1,66,164,50,12,63,105,13,92,10,3,0,1,0,0,12,6,88,73,100,5,144,143,51,106,0,7,53,0,0,0,6,0,5,5,5,100,157,11,156,104,163,57,45,110,41,4,44,72,1,44,30,46,0,96,95,49,15,27,69,18,4,22,77,54,56,10,8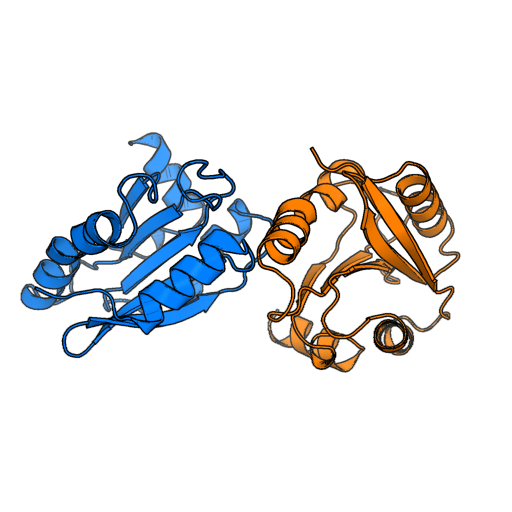8,1,39,74,66,90,53,9,4,84,90,5,19,67,37,52,59,173,150,125,108,22,87,11,19,104,98,0,45,86,58,4,92,88,1,9,87,60,19,98,5,0,0,0,2,0,23,14,75,128,116,43,0,44,56,97,24,66,32,108,22,79,110,72,33,66,51,2,6,66,36,0,66,163,56,13,58,127,12,92,11,3,0,1,0,0,9,4,92,71,132,2,109,141,56,107,6,52,47,0,0,4,7,0,6,0,6,94,200,10,145,68,162,42,9,12,48,3,10,46,4,8,27,64,0,77,94,50,12,27,68,26,3,33,72,76,33,8,31,2,39,75,49,89,53,7,4,82,82,3,24,79,47,50,68,170,160,160

Sequence (276 aa):
AIELSTDLINKFKDMNSSGNGRFIQATIVDETINIKAIEQGTSDFDADLDLVLKYLVEGEPSYILFRTETRDDITNGYKWLLLAYIPDRAKVRMKMLYSSTKARFRTTLGGSTFLYEIHGTVFSDFGKSGYEAFLRHEAIELSTDLINKFKDMNSSGNGRFIQATIVDETINIKAIEQGTSDFDADLDLVLKYLVEGEPSYILFRTETRDDITNGYKWLLLAYIPDRAKVRMKMLYSSTKARFRTTLGGSTFLYEIHGTVFSDFGKSGYEAFLRHE

Foldseek 3Di:
DAAADPVRLVVVLVCFQVVQFFKFKWDGDDRYTGTPDTGRDDPDLQQVQQVVLVVDDALGKIWMWGFDPARQPVSNGGATEIETAQAPNHDPVRSCVSVVCSVNCCVPNHVSRYPYYQYHRDSCCTHNNNVVVVVVPD/DQAEDPVRLVVVLVCFQPVQFFKFKWDADPSYIDTPDTGRDDPDLLQCQQVVLVPDDQQGKIWMWGFDPDAQPVSRGTATEIETAQAPNHDPVRSCSSVVCSVNCCVPNHVSRHPYYQYDHDSCCTHSNVVVVVVVVD